Protein AF-A0A7S2A8E7-F1 (afdb_monomer)

Foldseek 3Di:
DDKAFEPDWDFPDDDDPPRDDGGQWTFGHYQQWTFIWGDDPDDDTDTQATFPFPDRFTMWDQDQFQKTFTAHPVRDTGDIQDPQLTGGPWDWDQDSFFIFTAYPVRQTQWTAGPNHDTDHGNDDPVRPDPPVPVPVWPPVDPPDQKTWDWDWDDDPNDTDTWIFIWGDDPPRDIDGPDTPPD

InterPro domains:
  IPR036426 Bulb-type lectin domain superfamily [G3DSA:2.90.10.10] (1-112)
  IPR036426 Bulb-type lectin domain superfamily [SSF51110] (48-110)

Secondary structure (DSSP, 8-state):
--EEEBT-EE---PPPTTS----S-EEEEETTEEEEEEEETTTEEEEEEE---SS---EEEEETTTEEEEE-TT--EEEE--GGG--TT-EEEEETTEEEEE-TT--EEEEEETT-PBPPSS--GGGS---GGGSS---S-TT-SEEEEEEEEEETTEEEEEEEEEEE-TTS-EEEEEE---

Mean predicted aligned error: 12.91 Å

pLDDT: mean 75.25, std 18.49, range [35.72, 96.12]

Radius of gyration: 19.9 Å; Cα contacts (8 Å, |Δi|>4): 370; chains: 1; bounding box: 42×42×54 Å

Organism: Trieres chinensis (NCBI:txid1514140)

Sequence (182 aa):
TQELRENQYICPAEYDYDGRYPSIFRFGLHEGRMKLFEPWGDREWDEVWSSDNEDMGTIITMQRGGKIVLRDKKGKSLWSVKEKCREDDSKLEFRENGVFMVDPDDKVKWFIDLDGNESDCDPKEKDFPDSLCETVMRSPYEDAEECQILALQHENLNYNEVNFRVKKKNNGKFLVTDTDKY

Structure (mmCIF, N/CA/C/O backbone):
data_AF-A0A7S2A8E7-F1
#
_entry.id   AF-A0A7S2A8E7-F1
#
loop_
_atom_site.group_PDB
_atom_site.id
_atom_site.type_symbol
_atom_site.label_atom_id
_atom_site.label_alt_id
_atom_site.label_comp_id
_atom_site.label_asym_id
_atom_site.label_entity_id
_atom_site.label_seq_id
_atom_site.pdbx_PDB_ins_code
_atom_site.Cartn_x
_atom_site.Cartn_y
_atom_site.Cartn_z
_atom_site.occupancy
_atom_site.B_iso_or_equiv
_atom_site.auth_seq_id
_atom_site.auth_comp_id
_atom_site.auth_asym_id
_atom_site.auth_atom_id
_atom_site.pdbx_PDB_model_num
ATOM 1 N N . THR A 1 1 ? -9.395 -12.753 8.366 1.00 56.31 1 THR A N 1
ATOM 2 C CA . THR A 1 1 ? -8.910 -11.365 8.472 1.00 56.31 1 THR A CA 1
ATOM 3 C C . THR A 1 1 ? -7.469 -11.424 8.903 1.00 56.31 1 THR A C 1
ATOM 5 O O . THR A 1 1 ? -7.205 -12.042 9.926 1.00 56.31 1 THR A O 1
ATOM 8 N N . GLN A 1 2 ? -6.550 -10.886 8.109 1.00 63.25 2 GLN A N 1
ATOM 9 C CA . GLN A 1 2 ? -5.153 -10.742 8.517 1.00 63.25 2 GLN A CA 1
ATOM 10 C C . GLN A 1 2 ? -5.016 -9.417 9.283 1.00 63.25 2 GLN A C 1
ATOM 12 O O . GLN A 1 2 ? -5.619 -8.417 8.885 1.00 63.25 2 GLN A O 1
ATOM 17 N N . GLU A 1 3 ? -4.305 -9.430 10.410 1.00 73.38 3 GLU A N 1
ATOM 18 C CA . GLU A 1 3 ? -4.113 -8.269 11.289 1.00 73.38 3 GLU A CA 1
ATOM 19 C C . GLU A 1 3 ? -2.617 -7.971 11.425 1.00 73.38 3 GLU A C 1
ATOM 21 O O . GLU A 1 3 ? -1.832 -8.900 11.617 1.00 73.38 3 GLU A O 1
ATOM 26 N N . LEU A 1 4 ? -2.239 -6.691 11.381 1.00 67.75 4 LEU A N 1
ATOM 27 C CA . LEU A 1 4 ? -0.909 -6.218 11.777 1.00 67.75 4 LEU A CA 1
ATOM 28 C C . LEU A 1 4 ? -1.035 -5.358 13.035 1.00 67.75 4 LEU A C 1
ATOM 30 O O . LEU A 1 4 ? -1.938 -4.528 13.140 1.00 67.75 4 LEU A O 1
ATOM 34 N N . ARG A 1 5 ? -0.134 -5.563 13.990 1.00 69.44 5 ARG A N 1
ATOM 35 C CA . ARG A 1 5 ? -0.035 -4.845 15.270 1.00 69.44 5 ARG A CA 1
ATOM 36 C C . ARG A 1 5 ? 1.201 -3.948 15.276 1.00 69.44 5 ARG A C 1
ATOM 38 O O . ARG A 1 5 ? 2.013 -4.001 14.363 1.00 69.44 5 ARG A O 1
ATOM 45 N N . GLU A 1 6 ? 1.333 -3.125 16.309 1.00 60.62 6 GLU A N 1
ATOM 46 C CA . GLU A 1 6 ? 2.468 -2.210 16.481 1.00 60.62 6 GLU A CA 1
ATOM 47 C C . GLU A 1 6 ? 3.820 -2.928 16.303 1.00 60.62 6 GLU A C 1
ATOM 49 O O . GLU A 1 6 ? 4.042 -3.995 16.884 1.00 60.62 6 GLU A O 1
ATOM 54 N N . ASN A 1 7 ? 4.711 -2.337 15.501 1.00 59.78 7 ASN A N 1
ATOM 55 C CA . ASN A 1 7 ? 6.004 -2.885 15.073 1.00 59.78 7 ASN A CA 1
ATOM 56 C C . ASN A 1 7 ? 5.931 -4.200 14.275 1.00 59.78 7 ASN A C 1
ATOM 58 O O . ASN A 1 7 ? 6.929 -4.917 14.169 1.00 59.78 7 ASN A O 1
ATOM 62 N N . GLN A 1 8 ? 4.770 -4.529 13.706 1.00 62.41 8 GLN A N 1
ATOM 63 C CA . GLN A 1 8 ? 4.643 -5.586 12.709 1.00 62.41 8 GLN A CA 1
ATOM 64 C C . GLN A 1 8 ? 4.613 -4.981 11.313 1.00 62.41 8 GLN A C 1
ATOM 66 O O . GLN A 1 8 ? 3.867 -4.041 11.031 1.00 62.41 8 GLN A O 1
ATOM 71 N N . TYR A 1 9 ? 5.409 -5.584 10.441 1.00 67.50 9 TYR A N 1
ATOM 72 C CA . TYR A 1 9 ? 5.582 -5.170 9.062 1.00 67.50 9 TYR A CA 1
ATOM 73 C C . TYR A 1 9 ? 5.317 -6.359 8.149 1.00 67.50 9 TYR A C 1
ATOM 75 O O . TYR A 1 9 ? 5.665 -7.497 8.478 1.00 67.50 9 TYR A O 1
ATOM 83 N N . ILE A 1 10 ? 4.715 -6.082 7.000 1.00 75.25 10 ILE A N 1
ATOM 84 C CA . ILE A 1 10 ? 4.785 -6.952 5.839 1.00 75.25 10 ILE A CA 1
ATOM 85 C C . ILE A 1 10 ? 5.992 -6.497 5.030 1.00 75.25 10 ILE A C 1
ATOM 87 O O . ILE A 1 10 ? 6.131 -5.323 4.681 1.00 75.25 10 ILE A O 1
ATOM 91 N N . CYS A 1 11 ? 6.864 -7.458 4.770 1.00 69.06 11 CYS A N 1
ATOM 92 C CA . CYS A 1 11 ? 8.067 -7.299 3.985 1.00 69.06 11 CYS A CA 1
ATOM 93 C C . CYS A 1 11 ? 7.932 -8.245 2.789 1.00 69.06 11 CYS A C 1
ATOM 95 O O . CYS A 1 11 ? 7.961 -9.461 3.015 1.00 69.06 11 CYS A O 1
ATOM 97 N N . PRO A 1 12 ? 7.745 -7.758 1.551 1.00 60.78 12 PRO A N 1
ATOM 98 C CA 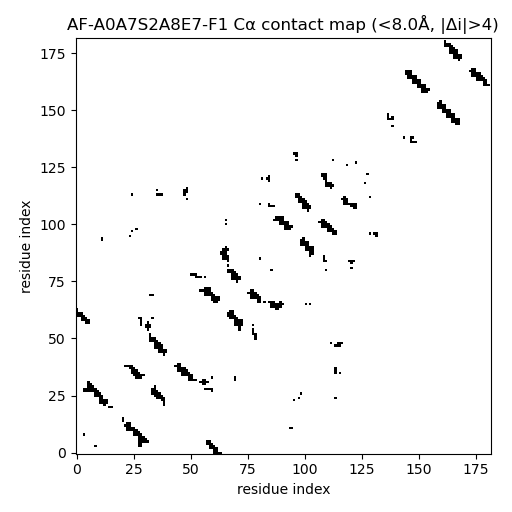. PRO A 1 12 ? 7.932 -8.613 0.389 1.00 60.78 12 PRO A CA 1
ATOM 99 C C . PRO A 1 12 ? 9.378 -9.111 0.408 1.00 60.78 12 PRO A C 1
ATOM 101 O O . PRO A 1 12 ? 10.327 -8.330 0.350 1.00 60.78 12 PRO A O 1
ATOM 104 N N . ALA A 1 13 ? 9.542 -10.416 0.604 1.00 51.72 13 ALA A N 1
ATOM 105 C CA . ALA A 1 13 ? 10.840 -11.054 0.529 1.00 51.72 13 ALA A CA 1
ATOM 106 C C . ALA A 1 13 ? 11.124 -11.351 -0.942 1.00 51.72 13 ALA A C 1
ATOM 108 O O . ALA A 1 13 ? 10.505 -12.248 -1.511 1.00 51.72 13 ALA A O 1
ATOM 109 N N . GLU A 1 14 ? 12.060 -10.622 -1.536 1.00 51.78 14 GLU A N 1
ATOM 110 C CA . GLU A 1 14 ? 12.768 -11.099 -2.717 1.00 51.78 14 GLU A CA 1
ATOM 111 C C . GLU A 1 14 ? 14.088 -11.713 -2.265 1.00 51.78 14 GLU A C 1
ATOM 113 O O . GLU A 1 14 ? 14.867 -11.107 -1.527 1.00 51.78 14 GLU A O 1
ATOM 118 N N . TYR A 1 15 ? 14.293 -12.969 -2.651 1.00 47.53 15 TYR A N 1
ATOM 119 C CA . TYR A 1 15 ? 15.564 -13.646 -2.468 1.00 47.53 15 TYR A CA 1
ATOM 120 C C . TYR A 1 15 ? 16.410 -13.374 -3.702 1.00 47.53 15 TYR A C 1
ATOM 122 O O . TYR A 1 15 ? 16.067 -13.844 -4.783 1.00 47.53 15 TYR A O 1
ATOM 130 N N . ASP A 1 16 ? 17.527 -12.681 -3.520 1.00 47.91 16 ASP A N 1
ATOM 131 C CA . ASP A 1 16 ? 18.625 -12.761 -4.477 1.00 47.91 16 ASP A CA 1
ATOM 132 C C . ASP A 1 16 ? 19.544 -13.952 -4.129 1.00 47.91 16 ASP A C 1
ATOM 134 O O . ASP A 1 16 ? 19.607 -14.395 -2.971 1.00 47.91 16 ASP A O 1
ATOM 138 N N . TYR A 1 17 ? 20.248 -14.466 -5.139 1.00 44.84 17 TYR A N 1
ATOM 139 C CA . TYR A 1 17 ? 21.002 -15.728 -5.180 1.00 44.84 17 TYR A CA 1
ATOM 140 C C . TYR A 1 17 ? 22.039 -15.895 -4.045 1.00 44.84 17 TYR A C 1
ATOM 142 O O . TYR A 1 17 ? 22.372 -17.019 -3.667 1.00 44.84 17 TYR A O 1
ATOM 150 N N . ASP A 1 18 ? 22.488 -14.788 -3.439 1.00 54.47 18 ASP A N 1
ATOM 151 C CA . ASP A 1 18 ? 23.543 -14.745 -2.414 1.00 54.47 18 ASP A CA 1
ATOM 152 C C . ASP A 1 18 ? 23.050 -14.494 -0.971 1.00 54.47 18 ASP A C 1
ATOM 154 O O . ASP A 1 18 ? 23.859 -14.388 -0.038 1.00 54.47 18 ASP A O 1
ATOM 158 N N . GLY A 1 19 ? 21.732 -14.398 -0.745 1.00 51.69 19 GLY A N 1
ATOM 159 C CA . GLY A 1 19 ? 21.143 -14.313 0.602 1.00 51.69 19 GLY A CA 1
ATOM 160 C C . GLY A 1 19 ? 21.461 -13.027 1.380 1.00 51.69 19 GLY A C 1
ATOM 161 O O . GLY A 1 19 ? 21.397 -13.020 2.613 1.00 51.69 19 GLY A O 1
ATOM 162 N N . ARG A 1 20 ? 21.832 -11.943 0.685 1.00 51.72 20 ARG A N 1
ATOM 163 C CA . ARG A 1 20 ? 22.242 -10.667 1.295 1.00 51.72 20 ARG A CA 1
ATOM 164 C C . ARG A 1 20 ? 21.579 -9.434 0.676 1.00 51.72 20 ARG A C 1
ATOM 166 O O . ARG A 1 20 ? 22.303 -8.514 0.345 1.00 51.72 20 ARG A O 1
ATOM 173 N N . TYR A 1 21 ? 20.253 -9.338 0.600 1.00 56.50 21 TYR A N 1
ATOM 174 C CA . TYR A 1 21 ? 19.620 -8.011 0.529 1.00 56.50 21 TYR A CA 1
ATOM 175 C C . TYR A 1 21 ? 18.318 -7.943 1.346 1.00 56.50 21 TYR A C 1
ATOM 177 O O . TYR A 1 21 ? 17.653 -8.962 1.548 1.00 56.50 21 TYR A O 1
ATOM 185 N N . PRO A 1 22 ? 18.015 -6.765 1.922 1.00 55.56 22 PRO A N 1
ATOM 186 C CA . PRO A 1 22 ? 16.814 -6.511 2.695 1.00 55.56 22 PRO A CA 1
ATOM 187 C C . PRO A 1 22 ? 15.616 -6.390 1.748 1.00 55.56 22 PRO A C 1
ATOM 189 O O . PRO A 1 22 ? 15.765 -5.979 0.607 1.00 55.56 22 PRO A O 1
ATOM 192 N N . SER A 1 23 ? 14.426 -6.733 2.237 1.00 58.81 23 SER A N 1
ATOM 193 C CA . SER A 1 23 ? 13.136 -6.431 1.594 1.00 58.81 23 SER A CA 1
ATOM 194 C C . SER A 1 23 ? 13.156 -5.078 0.865 1.00 58.81 23 SER A C 1
ATOM 196 O O . SER A 1 23 ? 13.624 -4.099 1.442 1.00 58.81 23 SER A O 1
ATOM 198 N N . ILE A 1 24 ? 12.603 -5.011 -0.347 1.00 76.81 24 ILE A N 1
ATOM 199 C CA . ILE A 1 24 ? 12.559 -3.784 -1.169 1.00 76.81 24 ILE A CA 1
ATOM 200 C C . ILE A 1 24 ? 11.848 -2.610 -0.480 1.00 76.81 24 ILE A C 1
ATOM 202 O O . ILE A 1 24 ? 12.144 -1.460 -0.761 1.00 76.81 24 ILE A O 1
ATOM 206 N N . PHE A 1 25 ? 10.944 -2.888 0.458 1.00 83.56 25 PHE A N 1
ATOM 207 C CA . PHE A 1 25 ? 10.342 -1.908 1.358 1.00 83.56 25 PHE A CA 1
ATOM 208 C C . PHE A 1 25 ? 9.697 -2.621 2.558 1.00 83.56 25 PHE A C 1
ATOM 210 O O . PHE A 1 25 ? 9.590 -3.854 2.598 1.00 83.56 25 PHE A O 1
ATOM 217 N N . ARG A 1 26 ? 9.245 -1.854 3.554 1.00 86.94 26 ARG A N 1
ATOM 218 C CA . ARG A 1 26 ? 8.430 -2.340 4.681 1.00 86.94 26 ARG A CA 1
ATOM 219 C C . ARG A 1 26 ? 7.125 -1.579 4.742 1.00 86.94 26 ARG A C 1
ATOM 221 O O . ARG A 1 26 ? 7.136 -0.357 4.766 1.00 86.94 26 ARG A O 1
ATOM 228 N N . PHE A 1 27 ? 6.018 -2.291 4.886 1.00 86.31 27 PHE A N 1
ATOM 229 C CA . PHE A 1 27 ? 4.718 -1.680 5.138 1.00 86.31 27 PHE A CA 1
ATOM 230 C C . PHE A 1 27 ? 4.138 -2.212 6.438 1.00 86.31 27 PHE A C 1
ATOM 232 O O . PHE A 1 27 ? 4.045 -3.424 6.628 1.00 86.31 27 PHE A O 1
ATOM 239 N N . GLY A 1 28 ? 3.735 -1.342 7.352 1.00 87.44 28 GLY A N 1
ATOM 240 C CA . GLY A 1 28 ? 3.260 -1.812 8.647 1.00 87.44 28 GLY A CA 1
ATOM 241 C C . GLY A 1 28 ? 2.781 -0.712 9.565 1.00 87.44 28 GLY A C 1
ATOM 242 O O . GLY A 1 28 ? 2.520 0.405 9.132 1.00 87.44 28 GLY A O 1
ATOM 243 N N . LEU A 1 29 ? 2.642 -1.058 10.842 1.00 83.81 29 LEU A N 1
ATOM 244 C CA . LEU A 1 29 ? 2.249 -0.128 11.894 1.00 83.81 29 LEU A CA 1
ATOM 245 C C . LEU A 1 29 ? 3.476 0.253 12.724 1.00 83.81 29 LEU A C 1
ATOM 247 O O . LEU A 1 29 ? 4.089 -0.619 13.344 1.00 83.81 29 LEU A O 1
ATOM 251 N N . HIS A 1 30 ? 3.805 1.540 12.760 1.00 87.94 30 HIS A N 1
ATOM 252 C CA . HIS A 1 30 ? 4.903 2.075 13.556 1.00 87.94 30 HIS A CA 1
ATOM 253 C C . HIS A 1 30 ? 4.522 3.432 14.143 1.00 87.94 30 HIS A C 1
ATOM 255 O O . HIS A 1 30 ? 4.013 4.304 13.438 1.00 87.94 30 HIS A O 1
ATOM 261 N N . GLU A 1 31 ? 4.745 3.592 15.445 1.00 90.44 31 GLU A N 1
ATOM 262 C CA . GLU A 1 31 ? 4.391 4.784 16.219 1.00 90.44 31 GLU A CA 1
ATOM 263 C C . GLU A 1 31 ? 2.909 5.156 16.063 1.00 90.44 31 GLU A C 1
ATOM 265 O O . GLU A 1 31 ? 2.544 6.323 15.928 1.00 90.44 31 GLU A O 1
ATOM 270 N N . GLY A 1 32 ? 2.034 4.144 16.035 1.00 89.75 32 GLY A N 1
ATOM 271 C CA . GLY A 1 32 ? 0.593 4.340 15.893 1.00 89.75 32 GLY A CA 1
ATOM 272 C C . GLY A 1 32 ? 0.132 4.846 14.521 1.00 89.75 32 GLY A C 1
ATOM 273 O O . GLY A 1 32 ? -1.028 5.254 14.391 1.00 89.75 32 GLY A O 1
ATOM 274 N N . ARG A 1 33 ? 0.991 4.801 13.498 1.00 93.88 33 ARG A N 1
ATOM 275 C CA . ARG A 1 33 ? 0.659 5.142 12.107 1.00 93.88 33 ARG A CA 1
ATOM 276 C C . ARG A 1 33 ? 0.964 3.994 11.163 1.00 93.88 33 ARG A C 1
ATOM 278 O O . ARG A 1 33 ? 1.903 3.227 11.370 1.00 93.88 33 ARG A O 1
ATOM 285 N N . MET A 1 34 ? 0.163 3.876 10.112 1.00 92.06 34 MET A N 1
ATOM 286 C CA . MET A 1 34 ? 0.530 3.033 8.986 1.00 92.06 34 MET A CA 1
ATOM 287 C C . MET A 1 34 ? 1.670 3.710 8.246 1.00 92.06 34 MET A C 1
ATOM 289 O O . MET A 1 34 ? 1.546 4.885 7.928 1.00 92.06 34 MET A O 1
ATOM 293 N N . LYS A 1 35 ? 2.755 2.991 7.987 1.00 93.81 35 LYS A N 1
ATOM 294 C CA . LYS A 1 35 ? 3.931 3.549 7.329 1.00 93.81 35 LYS A CA 1
ATOM 295 C C . LYS A 1 35 ? 4.424 2.639 6.217 1.00 93.81 35 LYS A C 1
ATOM 297 O O . LYS A 1 35 ? 4.311 1.412 6.323 1.00 93.81 35 LYS A O 1
ATOM 302 N N . LEU A 1 36 ? 4.977 3.263 5.185 1.00 92.44 36 LEU A N 1
ATOM 303 C CA . LEU A 1 36 ? 5.786 2.632 4.152 1.00 92.44 36 LEU A CA 1
ATOM 304 C C . LEU A 1 36 ? 7.218 3.140 4.317 1.00 92.44 36 LEU A C 1
ATOM 306 O O . LEU A 1 36 ? 7.433 4.348 4.404 1.00 92.44 36 LEU A O 1
ATOM 310 N N . PHE A 1 37 ? 8.172 2.218 4.382 1.00 89.00 37 PHE A N 1
ATOM 311 C CA . PHE A 1 37 ? 9.589 2.531 4.468 1.00 89.00 37 PHE A CA 1
ATOM 312 C C . PHE A 1 37 ? 10.343 1.958 3.282 1.00 89.00 37 PHE A C 1
ATOM 314 O O . PHE A 1 37 ? 10.202 0.765 3.003 1.00 89.00 37 PHE A O 1
ATOM 321 N N . GLU A 1 38 ? 11.201 2.762 2.677 1.00 88.94 38 GLU A N 1
ATOM 322 C CA . GLU A 1 38 ? 12.154 2.337 1.656 1.00 88.94 38 GLU A CA 1
ATOM 323 C C . GLU A 1 38 ? 13.548 2.167 2.295 1.00 88.94 38 GLU A C 1
ATOM 325 O O . GLU A 1 38 ? 13.904 2.922 3.207 1.00 88.94 38 GLU A O 1
ATOM 330 N N . PRO A 1 39 ? 14.343 1.156 1.904 1.00 83.56 39 PRO A N 1
ATOM 331 C CA . PRO A 1 39 ? 15.729 1.071 2.337 1.00 83.56 39 PRO A CA 1
ATOM 332 C C . PRO A 1 39 ? 16.555 2.182 1.674 1.00 83.56 39 PRO A C 1
ATOM 334 O O . PRO A 1 39 ? 16.676 2.229 0.452 1.00 83.56 39 PRO A O 1
ATOM 337 N N . TRP A 1 40 ? 17.191 3.032 2.480 1.00 78.00 40 TRP A N 1
ATOM 338 C CA . TRP A 1 40 ? 18.138 4.033 1.996 1.00 78.00 40 TRP A CA 1
ATOM 339 C C . TRP A 1 40 ? 19.562 3.653 2.413 1.00 78.00 40 TRP A C 1
ATOM 341 O O . TRP A 1 40 ? 19.886 3.515 3.596 1.00 78.00 40 TRP A O 1
ATOM 351 N N . GLY A 1 41 ? 20.434 3.442 1.425 1.00 72.75 41 GLY A N 1
ATOM 352 C CA . GLY A 1 41 ? 21.814 3.027 1.671 1.00 72.75 41 GLY A CA 1
ATOM 353 C C . GLY A 1 41 ? 21.933 1.614 2.254 1.00 72.75 41 GLY A C 1
ATOM 354 O O . GLY A 1 41 ? 21.178 0.708 1.907 1.00 72.75 41 GLY A O 1
ATOM 355 N N . ASP A 1 42 ? 22.943 1.384 3.097 1.00 69.06 42 ASP A N 1
ATOM 356 C CA . ASP A 1 42 ? 23.326 0.035 3.512 1.00 69.06 42 ASP A CA 1
ATOM 357 C C . ASP A 1 42 ? 22.519 -0.523 4.692 1.00 69.06 42 ASP A C 1
ATOM 359 O O . ASP A 1 42 ? 22.485 -1.751 4.827 1.00 69.06 42 ASP A O 1
ATOM 363 N N . ARG A 1 43 ? 21.869 0.303 5.538 1.00 64.81 43 ARG A N 1
ATOM 364 C CA . ARG A 1 43 ? 21.100 -0.177 6.719 1.00 64.81 43 ARG A CA 1
ATOM 365 C C . ARG A 1 43 ? 19.965 0.718 7.235 1.00 64.81 43 ARG A C 1
ATOM 367 O O . ARG A 1 43 ? 19.323 0.317 8.213 1.00 64.81 43 ARG A O 1
ATOM 374 N N . GLU A 1 44 ? 19.713 1.887 6.655 1.00 80.69 44 GLU A N 1
ATOM 375 C CA . GLU A 1 44 ? 18.693 2.814 7.163 1.00 80.69 44 GLU A CA 1
ATOM 376 C C . GLU A 1 44 ? 17.370 2.661 6.397 1.00 80.69 44 GLU A C 1
ATOM 378 O O . GLU A 1 44 ? 17.337 2.185 5.264 1.00 80.69 44 GLU A O 1
ATOM 383 N N . TRP A 1 45 ? 16.261 2.953 7.077 1.00 85.62 45 TRP A N 1
ATOM 384 C CA . TRP A 1 45 ? 14.908 2.857 6.530 1.00 85.62 45 TRP A CA 1
ATOM 385 C C . TRP A 1 45 ? 14.295 4.243 6.572 1.00 85.62 45 TRP A C 1
ATOM 387 O O . TRP A 1 45 ? 14.053 4.758 7.666 1.00 85.62 45 TRP A O 1
ATOM 397 N N . ASP A 1 46 ? 14.023 4.800 5.401 1.00 91.06 46 ASP A N 1
ATOM 398 C CA . ASP A 1 46 ? 13.407 6.111 5.273 1.00 91.06 46 ASP A CA 1
ATOM 399 C C . ASP A 1 46 ? 11.895 5.959 5.157 1.00 91.06 46 ASP A C 1
ATOM 401 O O . ASP A 1 46 ? 11.382 5.137 4.398 1.00 91.06 46 ASP A O 1
ATOM 405 N N . GLU A 1 47 ? 11.165 6.729 5.963 1.00 94.00 47 GLU A N 1
ATOM 406 C CA . GLU A 1 47 ? 9.710 6.819 5.875 1.00 94.00 47 GLU A CA 1
ATOM 407 C C . GLU A 1 47 ? 9.340 7.594 4.609 1.00 94.00 47 GLU A C 1
ATOM 409 O O . GLU A 1 47 ? 9.593 8.795 4.526 1.00 94.00 47 GLU A O 1
ATOM 414 N N . VAL A 1 48 ? 8.714 6.912 3.648 1.00 94.56 48 VAL A N 1
ATOM 415 C CA . VAL A 1 48 ? 8.259 7.530 2.392 1.00 94.56 48 VAL A CA 1
ATOM 416 C C . VAL A 1 48 ? 6.774 7.880 2.443 1.00 94.56 48 VAL A C 1
ATOM 418 O O . VAL A 1 48 ? 6.344 8.861 1.849 1.00 94.56 48 VAL A O 1
ATOM 421 N N . TRP A 1 49 ? 5.978 7.140 3.222 1.00 96.12 49 TRP A N 1
ATOM 422 C CA . TRP A 1 49 ? 4.558 7.436 3.421 1.00 96.12 49 TRP A CA 1
ATOM 423 C C . TRP A 1 49 ? 4.089 7.115 4.840 1.00 96.12 49 TRP A C 1
ATOM 425 O O . TRP A 1 49 ? 4.582 6.184 5.482 1.00 96.12 49 TRP A O 1
ATOM 435 N N . SER A 1 50 ? 3.076 7.857 5.295 1.00 95.69 50 SER A N 1
ATOM 436 C CA . SER A 1 50 ? 2.466 7.759 6.621 1.00 95.69 50 SER A CA 1
ATOM 437 C C . SER A 1 50 ? 0.962 8.000 6.531 1.00 95.69 50 SER A C 1
ATOM 439 O O . SER A 1 50 ? 0.528 8.944 5.868 1.00 95.69 50 SER A O 1
ATOM 441 N N . SER A 1 51 ? 0.150 7.226 7.252 1.00 92.88 51 SER A N 1
ATOM 442 C CA . SER A 1 51 ? -1.262 7.566 7.417 1.00 92.88 51 SER A CA 1
ATOM 443 C C . SER A 1 51 ? -1.390 8.850 8.237 1.00 92.88 51 SER A C 1
ATOM 445 O O . SER A 1 51 ? -0.896 8.942 9.364 1.00 92.88 51 SER A O 1
ATOM 447 N N . ASP A 1 52 ? -2.073 9.848 7.681 1.00 90.31 52 ASP A N 1
ATOM 448 C CA . ASP A 1 52 ? -2.286 11.133 8.346 1.00 90.31 52 ASP A CA 1
ATOM 449 C C . ASP A 1 52 ? -3.411 11.029 9.391 1.00 90.31 52 ASP A C 1
ATOM 451 O O . ASP A 1 52 ? -4.567 11.383 9.154 1.00 90.31 52 ASP A O 1
ATOM 455 N N . ASN A 1 53 ? -3.089 10.441 10.545 1.00 90.94 53 ASN A N 1
ATOM 456 C CA . ASN A 1 53 ? -3.982 10.348 11.698 1.00 90.94 53 ASN A CA 1
ATOM 457 C C . ASN A 1 53 ? -3.408 11.063 12.931 1.00 90.94 53 ASN A C 1
ATOM 459 O O . ASN A 1 53 ? -2.217 10.967 13.244 1.00 90.94 53 ASN A O 1
ATOM 463 N N . GLU A 1 54 ? -4.291 11.754 13.658 1.00 88.44 54 GLU A N 1
ATOM 464 C CA . GLU A 1 54 ? -3.954 12.486 14.889 1.00 88.44 54 GLU A CA 1
ATOM 465 C C . GLU A 1 54 ? -3.802 11.557 16.106 1.00 88.44 54 GLU A C 1
ATOM 467 O O . GLU A 1 54 ? -2.922 11.746 16.942 1.00 88.44 54 GLU A O 1
ATOM 472 N N . ASP A 1 55 ? -4.665 10.543 16.204 1.00 92.75 55 ASP A N 1
ATOM 473 C CA . ASP A 1 55 ? -4.702 9.591 17.318 1.00 92.75 55 ASP A CA 1
ATOM 474 C C . ASP A 1 55 ? -3.728 8.417 17.096 1.00 92.75 55 ASP A C 1
ATOM 476 O O . ASP A 1 55 ? -3.453 8.035 15.964 1.00 92.75 55 ASP A O 1
ATOM 480 N N . MET A 1 56 ? -3.275 7.765 18.172 1.00 92.38 56 MET A N 1
ATOM 481 C CA . MET A 1 56 ? -2.406 6.579 18.093 1.00 92.38 56 MET A CA 1
ATOM 482 C C . MET A 1 56 ? -3.179 5.312 17.695 1.00 92.38 56 MET A C 1
ATOM 484 O O . MET A 1 56 ? -4.017 4.804 18.453 1.00 92.38 56 MET A O 1
ATOM 488 N N . GLY A 1 57 ? -2.859 4.776 16.517 1.00 92.06 57 GLY A N 1
ATOM 489 C CA . GLY A 1 57 ? -3.324 3.479 16.040 1.00 92.06 57 GLY A CA 1
ATOM 490 C C . GLY A 1 57 ? -2.676 2.307 16.770 1.00 92.06 57 GLY A C 1
ATOM 491 O O . GLY A 1 57 ? -1.661 2.442 17.440 1.00 92.06 57 GLY A O 1
ATOM 492 N N . THR A 1 58 ? -3.304 1.137 16.680 1.00 89.44 58 THR A N 1
ATOM 493 C CA . THR A 1 58 ? -2.820 -0.086 17.349 1.00 89.44 58 THR A CA 1
ATOM 494 C C . THR A 1 58 ? -2.941 -1.342 16.498 1.00 89.44 58 THR A C 1
ATOM 496 O O . THR A 1 58 ? -2.230 -2.316 16.749 1.00 89.44 58 THR A O 1
ATOM 499 N N . ILE A 1 59 ? -3.852 -1.343 15.518 1.00 85.38 59 ILE A N 1
ATOM 500 C CA . ILE A 1 59 ? -4.096 -2.490 14.644 1.00 85.38 59 ILE A CA 1
ATOM 501 C C . ILE A 1 59 ? -4.439 -1.997 13.237 1.00 85.38 59 ILE A C 1
ATOM 503 O O . ILE A 1 59 ? -5.326 -1.154 13.079 1.00 85.38 59 ILE A O 1
ATOM 507 N N . ILE A 1 60 ? -3.790 -2.578 12.228 1.00 86.62 60 ILE A N 1
ATOM 508 C CA . ILE A 1 60 ? -4.183 -2.500 10.819 1.00 86.62 60 ILE A CA 1
ATOM 509 C C . ILE A 1 60 ? -4.941 -3.778 10.473 1.00 86.62 60 ILE A C 1
ATOM 511 O O . ILE A 1 60 ? -4.487 -4.887 10.763 1.00 86.62 60 ILE A O 1
ATOM 515 N N . THR A 1 61 ? -6.100 -3.631 9.840 1.00 85.25 61 THR A N 1
ATOM 516 C CA . THR A 1 61 ? -6.918 -4.762 9.389 1.00 85.25 61 THR A CA 1
ATOM 517 C C . THR A 1 61 ? -7.330 -4.585 7.938 1.00 85.25 61 THR A C 1
ATOM 519 O O . THR A 1 61 ? -7.755 -3.495 7.556 1.00 85.25 61 THR A O 1
ATOM 522 N N . MET A 1 62 ? -7.268 -5.665 7.157 1.00 82.69 62 MET A N 1
ATOM 523 C CA . MET A 1 62 ? -7.969 -5.759 5.874 1.00 82.69 62 MET A CA 1
ATOM 524 C C . MET A 1 62 ? -9.346 -6.379 6.125 1.00 82.69 62 MET A C 1
ATOM 526 O O . MET A 1 62 ? -9.458 -7.564 6.451 1.00 82.69 62 MET A O 1
ATOM 530 N N . GLN A 1 63 ? -10.393 -5.560 6.078 1.00 83.88 63 GLN A N 1
ATOM 531 C CA . GLN A 1 63 ? -11.760 -5.980 6.381 1.00 83.88 63 GLN A CA 1
ATOM 532 C C . GLN A 1 63 ? -12.384 -6.763 5.226 1.00 83.88 63 GLN A C 1
ATOM 534 O O . GLN A 1 63 ? -12.009 -6.603 4.066 1.00 83.88 63 GLN A O 1
ATOM 539 N N . ARG A 1 64 ? -13.397 -7.574 5.556 1.00 72.81 64 ARG A N 1
ATOM 540 C CA . ARG A 1 64 ? -14.269 -8.204 4.561 1.00 72.81 64 ARG A CA 1
ATOM 541 C C . ARG A 1 64 ? -14.950 -7.091 3.763 1.00 72.81 64 ARG A C 1
ATOM 543 O O . ARG A 1 64 ? -15.686 -6.291 4.339 1.00 72.81 64 ARG A O 1
ATOM 550 N N . GLY A 1 65 ? -14.639 -7.033 2.478 1.00 77.00 65 GLY A N 1
ATOM 551 C CA . GLY A 1 65 ? -15.024 -5.945 1.594 1.00 77.00 65 GLY A CA 1
ATOM 552 C C . GLY A 1 65 ? -13.875 -5.079 1.104 1.00 77.00 65 GLY A C 1
ATOM 553 O O . GLY A 1 65 ? -14.137 -3.965 0.693 1.00 77.00 65 GLY A O 1
ATOM 554 N N . GLY A 1 66 ? -12.621 -5.522 1.219 1.00 80.81 66 GLY A N 1
ATOM 555 C CA . GLY A 1 66 ? -11.500 -4.845 0.569 1.00 80.81 66 GLY A CA 1
ATOM 556 C C . GLY A 1 66 ? -11.188 -3.464 1.128 1.00 80.81 66 GLY A C 1
ATOM 557 O O . GLY A 1 66 ? -10.886 -2.540 0.382 1.00 80.81 66 GLY A O 1
ATOM 558 N N . LYS A 1 67 ? -11.313 -3.294 2.448 1.00 86.75 67 LYS A N 1
ATOM 559 C CA . LYS A 1 67 ? -11.024 -2.021 3.114 1.00 86.75 67 LYS A CA 1
ATOM 560 C C . LYS A 1 67 ? -9.903 -2.179 4.125 1.00 86.75 67 LYS A C 1
ATOM 562 O O . LYS A 1 67 ? -10.044 -2.913 5.105 1.00 86.75 67 LYS A O 1
ATOM 567 N N . ILE A 1 68 ? -8.834 -1.420 3.925 1.00 88.62 68 ILE A N 1
ATOM 568 C CA . ILE A 1 68 ? -7.739 -1.304 4.884 1.00 88.62 68 ILE A CA 1
ATOM 569 C C . ILE A 1 68 ? -8.126 -0.265 5.929 1.00 88.62 68 ILE A C 1
ATOM 571 O O . ILE A 1 68 ? -8.527 0.851 5.587 1.00 88.62 68 ILE A O 1
ATOM 575 N N . VAL A 1 69 ? -8.046 -0.641 7.203 1.00 91.44 69 VAL A N 1
ATOM 576 C CA . VAL A 1 69 ? -8.445 0.219 8.319 1.00 91.44 69 VAL A CA 1
ATOM 577 C C . VAL A 1 69 ? -7.422 0.151 9.442 1.00 91.44 69 VAL A C 1
ATOM 579 O O . VAL A 1 69 ? -7.141 -0.935 9.956 1.00 91.44 69 VAL A O 1
ATOM 582 N N . LEU A 1 70 ? -6.953 1.326 9.864 1.00 92.25 70 LEU A N 1
ATOM 583 C CA . LEU A 1 70 ? -6.212 1.543 11.099 1.00 92.25 70 LEU A CA 1
ATOM 584 C C . LEU A 1 70 ? -7.195 1.837 12.234 1.00 92.25 70 LEU A C 1
ATOM 586 O O . LEU A 1 70 ? -8.042 2.729 12.121 1.00 92.25 70 LEU A O 1
ATOM 590 N N . ARG A 1 71 ? -7.075 1.111 13.345 1.00 93.12 71 ARG A N 1
ATOM 591 C CA . ARG A 1 71 ? -7.921 1.297 14.528 1.00 93.12 71 ARG A CA 1
ATOM 592 C C . ARG A 1 71 ? -7.113 1.550 15.792 1.00 93.12 71 ARG A C 1
ATOM 594 O O . ARG A 1 71 ? -6.021 1.003 15.972 1.00 93.12 71 ARG A O 1
ATOM 601 N N . ASP A 1 72 ? -7.694 2.333 16.694 1.00 93.94 72 ASP A N 1
ATOM 602 C CA . ASP A 1 72 ? -7.197 2.488 18.060 1.00 93.94 72 ASP A CA 1
ATOM 603 C C . ASP A 1 72 ? -7.503 1.247 18.922 1.00 93.94 72 ASP A C 1
ATOM 605 O O . ASP A 1 72 ? -8.210 0.318 18.517 1.00 93.94 72 ASP A O 1
ATOM 609 N N . LYS A 1 73 ? -7.014 1.260 20.167 1.00 92.38 73 LYS A N 1
ATOM 610 C CA . LYS A 1 73 ? -7.234 0.177 21.142 1.00 92.38 73 LYS A CA 1
ATOM 611 C C . LYS A 1 73 ? -8.705 -0.078 21.501 1.00 92.38 73 LYS A C 1
ATOM 613 O O . LYS A 1 73 ? -9.017 -1.117 22.076 1.00 92.38 73 LYS A O 1
ATOM 618 N N . LYS A 1 74 ? -9.596 0.886 21.246 1.00 94.56 74 LYS A N 1
ATOM 619 C CA . LYS A 1 74 ? -11.043 0.795 21.496 1.00 94.56 74 LYS A CA 1
ATOM 620 C C . LYS A 1 74 ? -11.805 0.333 20.248 1.00 94.56 74 LYS A C 1
ATOM 622 O O . LYS A 1 74 ? -13.022 0.178 20.313 1.00 94.56 74 LYS A O 1
ATOM 627 N N . GLY A 1 75 ? -11.114 0.122 19.126 1.00 92.25 75 GLY A N 1
ATOM 628 C CA . GLY A 1 75 ? -11.705 -0.238 17.843 1.00 92.25 75 GLY A CA 1
ATOM 629 C C . GLY A 1 75 ? -12.226 0.950 17.028 1.00 92.25 75 GLY A C 1
ATOM 630 O O . GLY A 1 75 ? -12.837 0.723 15.981 1.00 92.25 75 GLY A O 1
ATOM 631 N N . LYS A 1 76 ? -11.991 2.200 17.458 1.00 94.25 76 LYS A N 1
ATOM 632 C CA . LYS A 1 76 ? -12.319 3.402 16.676 1.00 94.25 76 LYS A CA 1
ATOM 633 C C . LYS A 1 76 ? -11.439 3.424 15.428 1.00 94.25 76 LYS A C 1
ATOM 635 O O . LYS A 1 76 ? -10.222 3.298 15.528 1.00 94.25 76 LYS A O 1
ATOM 640 N N . SER A 1 77 ? -12.054 3.599 14.260 1.00 94.44 77 SER A N 1
ATOM 641 C CA . SER A 1 77 ? -11.333 3.826 13.003 1.00 94.44 77 SER A CA 1
ATOM 642 C C . SER A 1 77 ? -10.614 5.172 13.063 1.00 94.44 77 SER A C 1
ATOM 644 O O . SER A 1 77 ? -11.265 6.190 13.292 1.00 94.44 77 SER A O 1
ATOM 646 N N . LEU A 1 78 ? -9.298 5.167 12.866 1.00 94.81 78 LEU A N 1
ATOM 647 C CA . LEU A 1 78 ? -8.465 6.373 12.845 1.00 94.81 78 LEU A CA 1
ATOM 648 C C . LEU A 1 78 ? -8.113 6.789 11.423 1.00 94.81 78 LEU A C 1
ATOM 650 O O . LEU A 1 78 ? -8.137 7.968 11.099 1.00 94.81 78 LEU A O 1
ATOM 654 N N . TRP A 1 79 ? -7.840 5.800 10.577 1.00 95.38 79 TRP A N 1
ATOM 655 C CA . TRP A 1 79 ? -7.588 5.982 9.159 1.00 95.38 79 TRP A CA 1
ATOM 656 C C . TRP A 1 79 ? -8.178 4.801 8.394 1.00 95.38 79 TRP A C 1
ATOM 658 O O . TRP A 1 79 ? -8.263 3.680 8.908 1.00 95.38 79 TRP A O 1
ATOM 668 N N . SER A 1 80 ? -8.609 5.048 7.166 1.00 93.19 80 SER A N 1
ATOM 669 C CA . SER A 1 80 ? -8.961 3.987 6.236 1.00 93.19 80 SER A CA 1
ATOM 670 C C . SER A 1 80 ? -8.837 4.471 4.810 1.00 93.19 80 SER A C 1
ATOM 672 O O . SER A 1 80 ? -9.135 5.639 4.547 1.00 93.19 80 SER A O 1
ATOM 674 N N . VAL A 1 81 ? -8.576 3.544 3.891 1.00 91.56 81 VAL A N 1
ATOM 675 C CA . VAL A 1 81 ? -8.754 3.817 2.465 1.00 91.56 81 VAL A CA 1
ATOM 676 C C . VAL A 1 81 ? -10.167 4.371 2.206 1.00 91.56 81 VAL A C 1
ATOM 678 O O . VAL A 1 81 ? -11.138 3.999 2.886 1.00 91.56 81 VAL A O 1
ATOM 681 N N . LYS A 1 82 ? -10.279 5.313 1.261 1.00 91.81 82 LYS A N 1
ATOM 682 C CA . LYS A 1 82 ? -11.538 6.008 0.943 1.00 91.81 82 LYS A CA 1
ATOM 683 C C . LYS A 1 82 ? -12.632 4.985 0.611 1.00 91.81 82 LYS A C 1
ATOM 685 O O . LYS A 1 82 ? -12.379 4.022 -0.103 1.00 91.81 82 LYS A O 1
ATOM 690 N N . GLU A 1 83 ? -13.872 5.221 1.051 1.00 88.88 83 GLU A N 1
ATOM 691 C CA . GLU A 1 83 ? -14.976 4.255 0.857 1.00 88.88 83 GLU A CA 1
ATOM 692 C C . GLU A 1 83 ? -15.222 3.920 -0.623 1.00 88.88 83 GLU A C 1
ATOM 694 O O . GLU A 1 83 ? -15.576 2.796 -0.947 1.00 88.88 83 GLU A O 1
ATOM 699 N N . LYS A 1 84 ? -14.966 4.865 -1.538 1.00 92.12 84 LYS A N 1
ATOM 700 C CA . LYS A 1 84 ? -15.096 4.650 -2.989 1.00 92.12 84 LYS A CA 1
ATOM 701 C C . LYS A 1 84 ? -14.054 3.666 -3.569 1.00 92.12 84 LYS A C 1
ATOM 703 O O . LYS A 1 84 ? -14.238 3.209 -4.686 1.00 92.12 84 LYS A O 1
ATOM 708 N N . CYS A 1 85 ? -12.970 3.363 -2.846 1.00 90.56 85 CYS A N 1
ATOM 709 C CA . CYS A 1 85 ? -11.951 2.381 -3.249 1.00 90.56 85 CYS A CA 1
ATOM 710 C C . CYS A 1 85 ? -12.357 0.945 -2.897 1.00 90.56 85 CYS A C 1
ATOM 712 O O . CYS A 1 85 ? -11.683 0.003 -3.301 1.00 90.56 85 CYS A O 1
ATOM 714 N N . ARG A 1 86 ? -13.402 0.788 -2.085 1.00 90.38 86 ARG A N 1
ATOM 715 C CA . ARG A 1 86 ? -13.824 -0.486 -1.528 1.00 90.38 86 ARG A CA 1
ATOM 716 C C . ARG A 1 86 ? -14.313 -1.424 -2.631 1.00 90.38 86 ARG A C 1
ATOM 718 O O . ARG A 1 86 ? -15.141 -1.019 -3.441 1.00 90.38 86 ARG A O 1
ATOM 725 N N . GLU A 1 87 ? -13.852 -2.666 -2.608 1.00 90.56 87 GLU A N 1
ATOM 726 C CA . GLU A 1 87 ? -14.344 -3.729 -3.482 1.00 90.56 87 GLU A CA 1
ATOM 727 C C . GLU A 1 87 ? -14.323 -5.064 -2.732 1.00 90.56 87 GLU A C 1
ATOM 729 O O . GLU A 1 87 ? -13.419 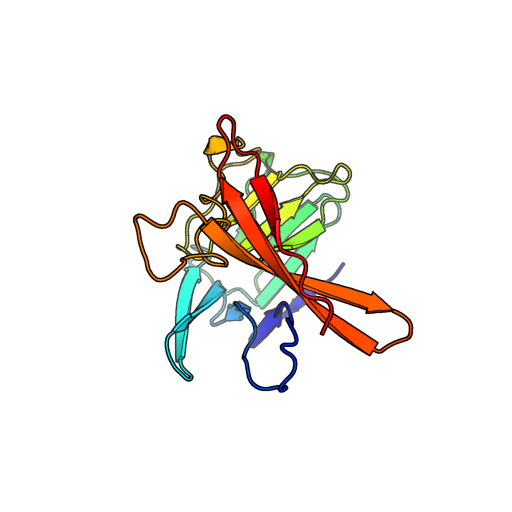-5.336 -1.936 1.00 90.56 87 GLU A O 1
ATOM 734 N N . ASP A 1 88 ? -15.356 -5.882 -2.918 1.00 91.00 88 ASP A N 1
ATOM 735 C CA . ASP A 1 88 ? -15.425 -7.149 -2.198 1.00 91.00 88 ASP A CA 1
ATOM 736 C C . ASP A 1 88 ? -14.288 -8.083 -2.645 1.00 91.00 88 ASP A C 1
ATOM 738 O O . ASP A 1 88 ? -13.845 -8.074 -3.789 1.00 91.00 88 ASP A O 1
ATOM 742 N N . ASP A 1 89 ? -13.757 -8.845 -1.687 1.00 86.00 89 ASP A N 1
ATOM 743 C CA . ASP A 1 89 ? -12.644 -9.778 -1.892 1.00 86.00 89 ASP A CA 1
ATOM 744 C C . ASP A 1 89 ? -11.339 -9.164 -2.444 1.00 86.00 89 ASP A C 1
ATOM 746 O O . ASP A 1 89 ? -10.445 -9.903 -2.861 1.00 86.00 89 ASP A O 1
ATOM 750 N N . SER A 1 90 ? -11.159 -7.836 -2.360 1.00 89.00 90 SER A N 1
ATOM 751 C CA . SER A 1 90 ? -9.849 -7.239 -2.645 1.00 89.00 90 SER A CA 1
ATOM 752 C C . SER A 1 90 ? -8.758 -7.782 -1.725 1.00 89.00 90 SER A C 1
ATOM 754 O O . SER A 1 90 ? -8.978 -8.073 -0.541 1.00 89.00 90 SER A O 1
ATOM 756 N N . LYS A 1 91 ? -7.542 -7.825 -2.261 1.00 87.38 91 LYS A N 1
ATOM 757 C CA . LYS A 1 91 ? -6.316 -8.221 -1.562 1.00 87.38 91 LYS A CA 1
ATOM 758 C C . LYS A 1 91 ? -5.289 -7.096 -1.614 1.00 87.38 91 LYS A C 1
ATOM 760 O O . LYS A 1 91 ? -5.361 -6.202 -2.455 1.00 87.38 91 LYS A O 1
ATOM 765 N N . LEU A 1 92 ? -4.339 -7.156 -0.686 1.00 89.56 92 LEU A N 1
ATOM 766 C CA . LEU A 1 92 ? -3.112 -6.378 -0.768 1.00 89.56 92 LEU A CA 1
ATOM 767 C C . LEU A 1 92 ? -2.066 -7.173 -1.544 1.00 89.56 92 LEU A C 1
ATOM 769 O O . LEU A 1 92 ? -1.801 -8.330 -1.221 1.00 89.56 92 LEU A O 1
ATOM 773 N N . GLU A 1 93 ? -1.463 -6.527 -2.528 1.00 87.31 93 GLU A N 1
ATOM 774 C CA . GLU A 1 93 ? -0.320 -7.003 -3.284 1.00 87.31 93 GLU A CA 1
ATOM 775 C C . GLU A 1 93 ? 0.874 -6.092 -3.041 1.00 87.31 93 GLU A C 1
ATOM 777 O O . GLU A 1 93 ? 0.768 -4.868 -3.030 1.00 87.31 93 GLU A O 1
ATOM 782 N N . PHE A 1 94 ? 2.025 -6.717 -2.858 1.00 84.69 94 PHE A N 1
ATOM 783 C CA . PHE A 1 94 ? 3.302 -6.047 -2.712 1.00 84.69 94 PHE A CA 1
ATOM 784 C C . PHE A 1 94 ? 4.022 -6.218 -4.041 1.00 84.69 94 PHE A C 1
ATOM 786 O O . PHE A 1 94 ? 4.313 -7.349 -4.428 1.00 84.69 94 PHE A O 1
ATOM 793 N N . ARG A 1 95 ? 4.224 -5.117 -4.760 1.00 87.44 95 ARG A N 1
ATOM 794 C CA . ARG A 1 95 ? 4.891 -5.095 -6.068 1.00 87.44 95 ARG A CA 1
ATOM 795 C C . ARG A 1 95 ? 6.191 -4.315 -5.940 1.00 87.44 95 ARG A C 1
ATOM 797 O O . ARG A 1 95 ? 6.345 -3.581 -4.975 1.00 87.44 95 ARG A O 1
ATOM 804 N N . GLU A 1 96 ? 7.090 -4.434 -6.913 1.00 82.38 96 GLU A N 1
ATOM 805 C CA . GLU A 1 96 ? 8.408 -3.771 -6.906 1.00 82.38 96 GLU A CA 1
ATOM 806 C C . 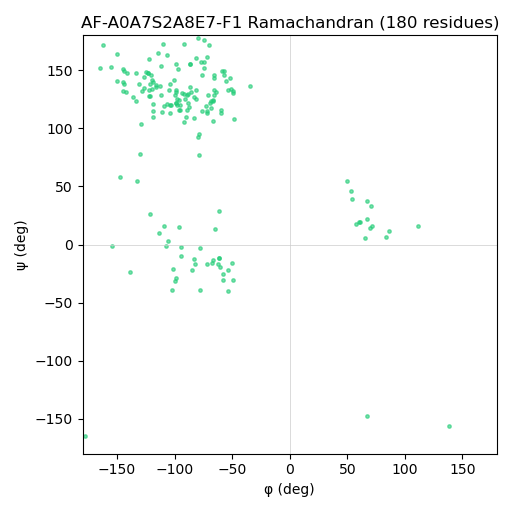GLU A 1 96 ? 8.351 -2.268 -6.588 1.00 82.38 96 GLU A C 1
ATOM 808 O O . GLU A 1 96 ? 9.267 -1.730 -5.982 1.00 82.38 96 GLU A O 1
ATOM 813 N N . ASN A 1 97 ? 7.256 -1.599 -6.955 1.00 85.12 97 ASN A N 1
ATOM 814 C CA . ASN A 1 97 ? 7.061 -0.160 -6.815 1.00 85.12 97 ASN A CA 1
ATOM 815 C C . ASN A 1 97 ? 6.045 0.245 -5.733 1.00 85.12 97 ASN A C 1
ATOM 817 O O . ASN A 1 97 ? 5.590 1.387 -5.749 1.00 85.12 97 ASN A O 1
ATOM 821 N N . GLY A 1 98 ? 5.672 -0.651 -4.812 1.00 91.25 98 GLY A N 1
ATOM 822 C CA . GLY A 1 98 ? 4.890 -0.282 -3.629 1.00 91.25 98 GLY A CA 1
ATOM 823 C C . GLY A 1 98 ? 3.775 -1.252 -3.240 1.00 91.25 98 GLY A C 1
ATOM 824 O O . GLY A 1 98 ? 3.799 -2.451 -3.537 1.00 91.25 98 GLY A O 1
ATOM 825 N N . VAL A 1 99 ? 2.783 -0.724 -2.521 1.00 92.12 99 VAL A N 1
ATOM 826 C CA . VAL A 1 99 ? 1.668 -1.487 -1.943 1.00 92.12 99 VAL A CA 1
ATOM 827 C C . VAL A 1 99 ? 0.397 -1.207 -2.725 1.00 92.12 99 VAL A C 1
ATOM 829 O O . VAL A 1 99 ? -0.082 -0.078 -2.768 1.00 92.12 99 VAL A O 1
ATOM 832 N N . PHE A 1 100 ? -0.192 -2.254 -3.289 1.00 92.50 100 PHE A N 1
ATOM 833 C CA . PHE A 1 100 ? -1.355 -2.176 -4.159 1.00 92.50 100 PHE A CA 1
ATOM 834 C C . PHE A 1 100 ? -2.533 -2.888 -3.519 1.00 92.50 100 PHE A C 1
ATOM 836 O O . PHE A 1 100 ? -2.418 -4.002 -3.021 1.00 92.50 100 PHE A O 1
ATOM 843 N N . MET A 1 101 ? -3.699 -2.267 -3.569 1.00 92.81 101 MET A N 1
ATOM 844 C CA . MET A 1 101 ? -4.964 -2.937 -3.335 1.00 92.81 101 MET A CA 1
ATOM 845 C C . MET A 1 101 ? -5.578 -3.273 -4.686 1.00 92.81 101 MET A C 1
ATOM 847 O O . MET A 1 101 ? -5.824 -2.375 -5.497 1.00 92.81 101 MET A O 1
ATOM 851 N N . VAL A 1 102 ? -5.831 -4.554 -4.919 1.00 91.44 102 VAL A N 1
ATOM 852 C CA . VAL A 1 102 ? -6.399 -5.049 -6.177 1.00 91.44 102 VAL A CA 1
ATOM 853 C C . VAL A 1 102 ? -7.680 -5.823 -5.915 1.00 91.44 102 VAL A C 1
ATOM 855 O O . VAL A 1 102 ? -7.823 -6.453 -4.863 1.00 91.44 102 VAL A O 1
ATOM 858 N N . ASP A 1 103 ? -8.613 -5.751 -6.855 1.00 92.69 103 ASP A N 1
ATOM 859 C CA . ASP A 1 103 ? -9.858 -6.516 -6.821 1.00 92.69 103 ASP A CA 1
ATOM 860 C C . ASP A 1 103 ? -9.661 -7.978 -7.293 1.00 92.69 103 ASP A C 1
ATOM 862 O O . ASP A 1 103 ? -8.539 -8.372 -7.631 1.00 92.69 103 ASP A O 1
ATOM 866 N N . PRO A 1 104 ? -10.711 -8.824 -7.269 1.00 91.31 104 PRO A N 1
ATOM 867 C CA . PRO A 1 104 ? -10.615 -10.218 -7.712 1.00 91.31 104 PRO A CA 1
ATOM 868 C C . PRO A 1 104 ? -10.250 -10.417 -9.190 1.00 91.31 104 PRO A C 1
ATOM 870 O O . PRO A 1 104 ? -9.835 -11.518 -9.548 1.00 91.31 104 PRO A O 1
ATOM 873 N N . ASP A 1 105 ? -10.388 -9.379 -10.021 1.00 93.94 105 ASP A N 1
ATOM 874 C CA . ASP A 1 105 ? -10.003 -9.373 -11.436 1.00 93.94 105 ASP A CA 1
ATOM 875 C C . ASP A 1 105 ? -8.597 -8.754 -11.642 1.00 93.94 105 ASP A C 1
ATOM 877 O O . ASP A 1 105 ? -8.223 -8.388 -12.758 1.00 93.94 105 ASP A O 1
ATOM 881 N N . ASP A 1 106 ? -7.817 -8.618 -10.558 1.00 90.50 106 ASP A N 1
ATOM 882 C CA . ASP A 1 106 ? -6.470 -8.032 -10.489 1.00 90.50 106 ASP A CA 1
ATOM 883 C C . ASP A 1 106 ? -6.387 -6.557 -10.939 1.00 90.50 106 ASP A C 1
ATOM 885 O O . ASP A 1 106 ? -5.302 -6.023 -11.217 1.00 90.50 106 ASP A O 1
ATOM 889 N N . LYS A 1 107 ? -7.517 -5.840 -10.962 1.00 93.44 107 LYS A N 1
ATOM 890 C CA . LYS A 1 107 ? -7.536 -4.407 -11.254 1.00 93.44 107 LYS A CA 1
ATOM 891 C C . LYS A 1 107 ? -7.173 -3.613 -10.000 1.00 93.44 107 LYS A C 1
ATOM 893 O O . LYS A 1 107 ? -7.716 -3.817 -8.916 1.00 93.44 107 LYS A O 1
ATOM 898 N N . VAL A 1 108 ? -6.267 -2.647 -10.160 1.00 93.94 108 VAL A N 1
ATOM 899 C CA . VAL A 1 108 ? -5.831 -1.767 -9.068 1.00 93.94 108 VAL A CA 1
ATOM 900 C C . VAL A 1 108 ? -6.967 -0.834 -8.647 1.00 93.94 108 VAL A C 1
ATOM 902 O O . VAL A 1 108 ? -7.498 -0.062 -9.449 1.00 93.94 108 VAL A O 1
ATOM 905 N N . LYS A 1 109 ? -7.311 -0.885 -7.361 1.00 94.88 109 LYS A N 1
ATOM 906 C CA . LYS A 1 109 ? -8.324 -0.037 -6.723 1.00 94.88 109 LYS A CA 1
ATOM 907 C C . LYS A 1 109 ? -7.708 1.137 -5.971 1.00 94.88 109 LYS A C 1
ATOM 909 O O . LYS A 1 109 ? -8.348 2.182 -5.892 1.00 94.88 109 LYS A O 1
ATOM 914 N N . TRP A 1 110 ? -6.503 0.961 -5.431 1.00 95.50 110 TRP A N 1
ATOM 915 C CA . TRP A 1 110 ? -5.740 1.956 -4.672 1.00 95.50 110 TRP A CA 1
ATOM 916 C C . TRP A 1 110 ? -4.279 1.510 -4.558 1.00 95.50 110 TRP A C 1
ATOM 918 O O . TRP A 1 110 ? -4.028 0.304 -4.552 1.00 95.50 110 TRP A O 1
ATOM 928 N N . PHE A 1 111 ? -3.329 2.434 -4.435 1.00 94.81 111 PHE A N 1
ATOM 929 C CA . PHE A 1 111 ? -1.941 2.095 -4.125 1.00 94.81 111 PHE A CA 1
ATOM 930 C C . PHE A 1 111 ? -1.219 3.201 -3.348 1.00 94.81 111 PHE A C 1
ATOM 932 O O . PHE A 1 111 ? -1.667 4.349 -3.319 1.00 94.81 111 PHE A O 1
ATOM 939 N N . ILE A 1 112 ? -0.086 2.830 -2.753 1.00 95.19 112 ILE A N 1
ATOM 940 C CA . ILE A 1 112 ? 0.970 3.744 -2.311 1.00 95.19 112 ILE A CA 1
ATOM 941 C C . ILE A 1 112 ? 2.254 3.317 -3.013 1.00 95.19 112 ILE A C 1
ATOM 943 O O . ILE A 1 112 ? 2.605 2.134 -2.949 1.00 95.19 112 ILE A O 1
ATOM 947 N N . ASP A 1 113 ? 2.930 4.251 -3.672 1.00 93.88 113 ASP A N 1
ATOM 948 C CA . ASP A 1 113 ? 4.216 3.990 -4.317 1.00 93.88 113 ASP A CA 1
ATOM 949 C C . ASP A 1 113 ? 5.417 4.277 -3.403 1.00 93.88 113 ASP A C 1
ATOM 951 O O . ASP A 1 113 ? 5.270 4.772 -2.283 1.00 93.88 113 ASP A O 1
ATOM 955 N N . LEU A 1 114 ? 6.615 3.919 -3.865 1.00 89.88 114 LEU A N 1
ATOM 956 C CA . LEU A 1 114 ? 7.853 4.135 -3.106 1.00 89.88 114 LEU A CA 1
ATOM 957 C C . LEU A 1 114 ? 8.277 5.606 -3.025 1.00 89.88 114 LEU A C 1
ATOM 959 O O . LEU A 1 114 ? 9.011 5.960 -2.111 1.00 89.88 114 LEU A O 1
ATOM 963 N N . ASP A 1 115 ? 7.744 6.474 -3.886 1.00 90.69 115 ASP A N 1
ATOM 964 C CA . ASP A 1 115 ? 7.926 7.926 -3.778 1.00 90.69 115 ASP A CA 1
ATOM 965 C C . ASP A 1 115 ? 7.016 8.547 -2.699 1.00 90.69 115 ASP A C 1
ATOM 967 O O . ASP A 1 115 ? 7.071 9.751 -2.434 1.00 90.69 115 ASP A O 1
ATOM 971 N N . GLY A 1 116 ? 6.160 7.735 -2.071 1.00 93.06 116 GLY A N 1
ATOM 972 C CA . GLY A 1 116 ? 5.249 8.163 -1.022 1.00 93.06 116 GLY A CA 1
ATOM 973 C C . GLY A 1 116 ? 3.921 8.724 -1.525 1.00 93.06 116 GLY A C 1
ATOM 974 O O . GLY A 1 116 ? 3.161 9.306 -0.744 1.00 93.06 116 GLY A O 1
ATOM 975 N N . ASN A 1 117 ? 3.605 8.564 -2.811 1.00 94.44 117 ASN A N 1
ATOM 976 C CA . ASN A 1 117 ? 2.342 9.021 -3.370 1.00 94.44 117 ASN A CA 1
ATOM 977 C C . ASN A 1 117 ? 1.238 8.003 -3.084 1.00 94.44 117 ASN A C 1
ATOM 979 O O . ASN A 1 117 ? 1.319 6.834 -3.459 1.00 94.44 117 ASN A O 1
ATOM 983 N N . GLU A 1 118 ? 0.155 8.472 -2.468 1.00 94.94 118 GLU A N 1
ATOM 984 C CA . GLU A 1 118 ? -1.080 7.707 -2.333 1.00 94.94 118 GLU A CA 1
ATOM 985 C C . GLU A 1 118 ? -2.015 8.005 -3.508 1.00 94.94 118 GLU A C 1
ATOM 987 O O . GLU A 1 118 ? -2.328 9.165 -3.804 1.00 94.94 118 GLU A O 1
ATOM 992 N N . SER A 1 119 ? -2.518 6.960 -4.158 1.00 95.06 119 SER A N 1
ATOM 993 C CA . SER A 1 119 ? -3.422 7.113 -5.288 1.00 95.06 119 SER A CA 1
ATOM 994 C C . SER A 1 119 ? -4.831 7.540 -4.866 1.00 95.06 119 SER A C 1
ATOM 996 O O . SER A 1 119 ? -5.330 7.264 -3.771 1.00 95.06 119 SER A O 1
ATOM 998 N N . ASP A 1 120 ? -5.560 8.140 -5.806 1.00 95.00 120 ASP A N 1
ATOM 999 C CA . ASP A 1 120 ? -7.017 8.127 -5.743 1.00 95.00 120 ASP A CA 1
ATOM 1000 C C . ASP A 1 120 ? -7.574 6.719 -6.026 1.00 95.00 120 ASP A C 1
ATOM 1002 O O . ASP A 1 120 ? -6.847 5.806 -6.411 1.00 95.00 120 ASP A O 1
ATOM 1006 N N . CYS A 1 121 ? -8.879 6.532 -5.823 1.00 94.69 121 CYS A N 1
ATOM 1007 C CA . CYS A 1 121 ? -9.534 5.254 -6.105 1.00 94.69 121 CYS A CA 1
ATOM 1008 C C . CYS A 1 121 ? -9.758 5.034 -7.598 1.00 94.69 121 CYS A C 1
ATOM 1010 O O . CYS A 1 121 ? -10.105 5.987 -8.298 1.00 94.69 121 CYS A O 1
ATOM 1012 N N . ASP A 1 122 ? -9.657 3.775 -8.032 1.00 94.75 122 ASP A N 1
ATOM 1013 C CA . ASP A 1 122 ? -9.684 3.385 -9.449 1.00 94.75 122 ASP A CA 1
ATOM 1014 C C . ASP A 1 122 ? -8.702 4.229 -10.291 1.00 94.75 122 ASP A C 1
ATOM 1016 O O . ASP A 1 122 ? -9.119 4.883 -11.258 1.00 94.75 122 ASP A O 1
ATOM 1020 N N . PRO A 1 123 ? -7.409 4.261 -9.907 1.00 94.31 123 PRO A N 1
ATOM 1021 C CA . PRO A 1 123 ? -6.394 4.992 -10.657 1.00 94.31 123 PRO A CA 1
ATOM 1022 C C . PRO A 1 123 ? -6.343 4.497 -12.105 1.00 94.31 123 PRO A C 1
ATOM 1024 O O . PRO A 1 123 ? -6.580 3.321 -12.401 1.00 94.31 123 PRO A O 1
ATOM 1027 N N . LYS A 1 124 ? -6.062 5.412 -13.032 1.00 92.00 124 LYS A N 1
ATOM 1028 C CA . LYS A 1 124 ? -5.875 5.061 -14.440 1.00 92.00 124 LYS A CA 1
ATOM 1029 C C . LYS A 1 124 ? -4.455 4.555 -14.638 1.00 92.00 124 LYS A C 1
ATOM 1031 O O . LYS A 1 124 ? -3.563 4.878 -13.872 1.00 92.00 124 LYS A O 1
ATOM 1036 N N . GLU A 1 125 ? -4.236 3.837 -15.731 1.00 84.12 125 GLU A N 1
ATOM 1037 C CA . GLU A 1 125 ? -2.921 3.278 -16.065 1.00 84.12 125 GLU A CA 1
ATOM 1038 C C . GLU A 1 125 ? -1.801 4.327 -16.079 1.00 84.12 125 GLU A C 1
ATOM 1040 O O . GLU A 1 125 ? -0.727 4.103 -15.544 1.00 84.12 125 GLU A O 1
ATOM 1045 N N . LYS A 1 126 ? -2.092 5.516 -16.609 1.00 84.00 126 LYS A N 1
ATOM 1046 C CA . LYS A 1 126 ? -1.175 6.666 -16.618 1.00 84.00 126 LYS A CA 1
ATOM 1047 C C . LYS A 1 126 ? -0.864 7.265 -15.237 1.00 84.00 126 LYS A C 1
ATOM 1049 O O . LYS A 1 126 ? -0.038 8.162 -15.155 1.00 84.00 126 LYS A O 1
ATOM 1054 N N . ASP A 1 127 ? -1.634 6.890 -14.219 1.00 85.94 127 ASP A N 1
ATOM 1055 C CA . ASP A 1 127 ? -1.454 7.347 -12.844 1.00 85.94 127 ASP A CA 1
ATOM 1056 C C . ASP A 1 127 ? -0.599 6.341 -12.063 1.00 85.94 127 ASP A C 1
ATOM 1058 O O . ASP A 1 127 ? -0.217 6.635 -10.936 1.00 85.94 127 ASP A O 1
ATOM 1062 N N . PHE A 1 128 ? -0.3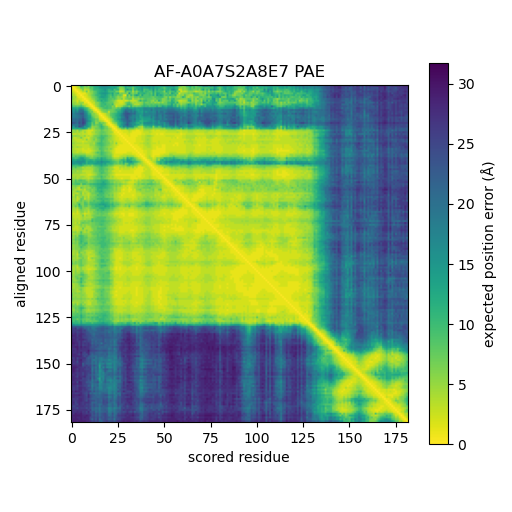20 5.156 -12.624 1.00 84.06 128 PHE A N 1
ATOM 1063 C CA . PHE A 1 128 ? 0.622 4.231 -12.013 1.00 84.06 128 PHE A CA 1
ATOM 1064 C C . PHE A 1 128 ? 2.021 4.837 -12.035 1.00 84.06 128 PHE A C 1
ATOM 1066 O O . PHE A 1 128 ? 2.348 5.540 -12.996 1.00 84.06 128 PHE A O 1
ATOM 1073 N N . PRO A 1 129 ? 2.844 4.557 -11.007 1.00 77.50 129 PRO A N 1
ATOM 1074 C CA . PRO A 1 129 ? 4.241 4.960 -11.032 1.00 77.50 129 PRO A CA 1
ATOM 1075 C C . PRO A 1 129 ? 4.815 4.419 -12.326 1.00 77.50 129 PRO A C 1
ATOM 1077 O O . PRO A 1 129 ? 4.542 3.252 -12.642 1.00 77.50 129 PRO A O 1
ATOM 1080 N N . ASP A 1 130 ? 5.551 5.252 -13.066 1.00 69.44 130 ASP A N 1
ATOM 1081 C CA . ASP A 1 130 ? 6.295 4.787 -14.228 1.00 69.44 130 ASP A CA 1
ATOM 1082 C C . ASP A 1 130 ? 7.045 3.550 -13.760 1.00 69.44 130 ASP A C 1
ATOM 1084 O O . ASP A 1 130 ? 7.905 3.617 -12.879 1.00 69.44 130 ASP A O 1
ATOM 1088 N N . SER A 1 131 ? 6.590 2.385 -14.230 1.00 52.66 131 SER A N 1
ATOM 1089 C CA . SER A 1 131 ? 7.127 1.118 -13.774 1.00 52.66 131 SER A CA 1
ATOM 1090 C C . SER A 1 131 ? 8.634 1.233 -13.916 1.00 52.66 131 SER A C 1
ATOM 1092 O O . SER A 1 131 ? 9.104 1.633 -14.987 1.00 52.66 131 SER A O 1
ATOM 1094 N N . LEU A 1 132 ? 9.391 0.836 -12.899 1.00 43.22 132 LEU A N 1
ATOM 1095 C CA . LEU A 1 132 ? 10.836 0.645 -13.005 1.00 43.22 132 LEU A CA 1
ATOM 1096 C C . LEU A 1 132 ? 11.202 -0.450 -14.038 1.00 43.22 132 LEU A C 1
ATOM 1098 O O . LEU A 1 132 ? 12.280 -1.025 -13.976 1.00 43.22 132 LEU A O 1
ATOM 1102 N N . CYS A 1 133 ? 10.388 -0.682 -15.075 1.00 35.72 133 CYS A N 1
ATOM 1103 C CA . CYS A 1 133 ? 10.848 -1.191 -16.358 1.00 35.72 133 CYS A CA 1
ATOM 1104 C C . CYS A 1 133 ? 12.046 -0.401 -16.920 1.00 35.72 133 CYS A C 1
ATOM 1106 O O . CYS A 1 133 ? 12.728 -0.930 -17.795 1.00 35.72 133 CYS A O 1
ATOM 1108 N N . GLU A 1 134 ? 12.359 0.808 -16.433 1.00 38.41 134 GLU A N 1
ATOM 1109 C CA . GLU A 1 134 ? 13.622 1.478 -16.780 1.00 38.41 134 GLU A CA 1
ATOM 1110 C C . GLU A 1 134 ? 14.845 1.036 -15.949 1.00 38.41 134 GLU A C 1
ATOM 1112 O O . GLU A 1 134 ? 15.971 1.226 -16.414 1.00 38.41 134 GLU A O 1
ATOM 1117 N N . THR A 1 135 ? 14.688 0.379 -14.791 1.00 37.53 135 THR A N 1
ATOM 1118 C CA . THR A 1 135 ? 15.815 0.148 -13.854 1.00 37.53 135 THR A CA 1
ATOM 1119 C C . THR A 1 135 ? 16.103 -1.323 -13.550 1.00 37.53 135 THR A C 1
ATOM 1121 O O . THR A 1 135 ? 16.744 -1.641 -12.558 1.00 37.53 135 THR A O 1
ATOM 1124 N N . VAL A 1 136 ? 15.753 -2.232 -14.463 1.00 36.53 136 VAL A N 1
ATOM 1125 C CA . VAL A 1 136 ? 16.499 -3.503 -14.612 1.00 36.53 136 VAL A CA 1
ATOM 1126 C C . VAL A 1 136 ? 17.344 -3.508 -15.897 1.00 36.53 136 VAL A C 1
ATOM 1128 O O . VAL A 1 136 ? 18.109 -4.431 -16.148 1.00 36.53 136 VAL A O 1
ATOM 1131 N N . MET A 1 137 ? 17.305 -2.439 -16.705 1.00 38.03 137 MET A N 1
ATOM 1132 C CA . MET A 1 137 ? 18.106 -2.350 -17.931 1.00 38.03 137 MET A CA 1
ATOM 1133 C C . MET A 1 137 ? 18.561 -0.931 -18.279 1.00 38.03 137 MET A C 1
ATOM 1135 O O . MET A 1 137 ? 18.364 -0.455 -19.398 1.00 38.03 137 MET A O 1
ATOM 1139 N N . ARG A 1 138 ? 19.291 -0.270 -17.378 1.00 37.28 138 ARG A N 1
ATOM 1140 C CA . ARG A 1 138 ? 20.292 0.687 -17.862 1.00 37.28 138 ARG A CA 1
ATOM 1141 C C . ARG A 1 138 ? 21.522 -0.102 -18.284 1.00 37.28 138 ARG A C 1
ATOM 1143 O O . ARG A 1 138 ? 22.409 -0.377 -17.483 1.00 37.28 1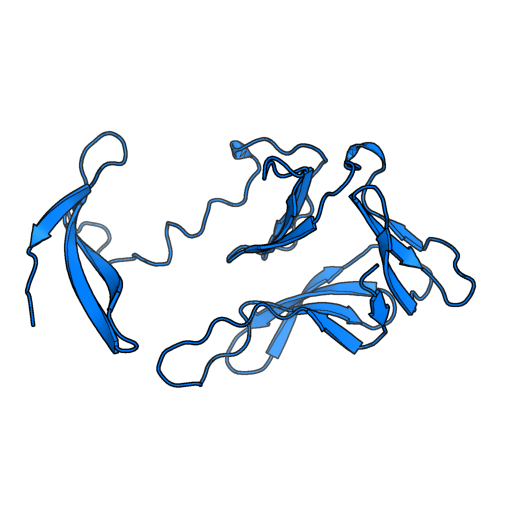38 ARG A O 1
ATOM 1150 N N . SER A 1 139 ? 21.576 -0.450 -19.571 1.00 39.34 139 SER A N 1
ATOM 1151 C CA . SER A 1 139 ? 22.880 -0.572 -20.223 1.00 39.34 139 SER A CA 1
ATOM 1152 C C . SER A 1 139 ? 23.656 0.711 -19.884 1.00 39.34 139 SER A C 1
ATOM 1154 O O . SER A 1 139 ? 23.081 1.791 -20.030 1.00 39.34 139 SER A O 1
ATOM 1156 N N . PRO A 1 140 ? 24.913 0.654 -19.413 1.00 46.78 140 PRO A N 1
ATOM 1157 C CA . PRO A 1 140 ? 25.691 1.840 -19.026 1.00 46.78 140 PRO A CA 1
ATOM 1158 C C . PRO A 1 140 ? 26.020 2.792 -20.197 1.00 46.78 140 PRO A C 1
ATOM 1160 O O . PRO A 1 140 ? 26.859 3.680 -20.066 1.00 46.78 140 PRO A O 1
ATOM 1163 N N . TYR A 1 141 ? 25.368 2.620 -21.345 1.00 46.19 141 TYR A N 1
ATOM 1164 C CA . TYR A 1 141 ? 25.573 3.362 -22.573 1.00 46.19 141 TYR A CA 1
ATOM 1165 C C . TYR A 1 141 ? 24.210 3.862 -23.072 1.00 46.19 141 TYR A C 1
ATOM 1167 O O . TYR A 1 141 ? 23.431 3.089 -23.628 1.00 46.19 141 TYR A O 1
ATOM 1175 N N . GLU A 1 142 ? 23.925 5.155 -22.879 1.00 46.72 142 GLU A N 1
ATOM 1176 C CA . GLU A 1 142 ? 22.653 5.808 -23.255 1.00 46.72 142 GLU A CA 1
ATOM 1177 C C . GLU A 1 142 ? 22.349 5.759 -24.771 1.00 46.72 142 GLU A C 1
ATOM 1179 O O . GLU A 1 142 ? 21.209 5.973 -25.174 1.00 46.72 142 GLU A O 1
ATOM 1184 N N . ASP A 1 143 ? 23.326 5.365 -25.598 1.00 51.66 143 ASP A N 1
ATOM 1185 C CA . ASP A 1 143 ? 23.204 5.228 -27.057 1.00 51.66 143 ASP A CA 1
ATOM 1186 C C . ASP A 1 143 ? 23.310 3.775 -27.561 1.00 51.66 143 ASP A C 1
ATOM 1188 O O . ASP A 1 143 ? 23.457 3.532 -28.764 1.00 51.66 143 ASP A O 1
ATOM 1192 N N . ALA A 1 144 ? 23.287 2.775 -26.674 1.00 53.50 144 ALA A N 1
ATOM 1193 C CA . ALA A 1 144 ? 23.401 1.391 -27.115 1.00 53.50 144 ALA A CA 1
ATOM 1194 C C . ALA A 1 144 ? 22.111 0.939 -27.819 1.00 53.50 144 ALA A C 1
ATOM 1196 O O . ALA A 1 144 ? 21.055 0.794 -27.208 1.00 53.50 144 ALA A O 1
ATOM 1197 N N . GLU A 1 145 ? 22.206 0.645 -29.121 1.00 59.69 145 GLU A N 1
ATOM 1198 C CA . GLU A 1 145 ? 21.121 -0.000 -29.876 1.00 59.69 145 GLU A CA 1
ATOM 1199 C C . GLU A 1 145 ? 20.773 -1.402 -29.329 1.00 59.69 145 GLU A C 1
ATOM 1201 O O . GLU A 1 145 ? 19.754 -1.977 -29.717 1.00 59.69 145 GLU A O 1
ATOM 1206 N N . GLU A 1 146 ? 21.603 -1.948 -28.436 1.00 56.19 146 GLU A N 1
ATOM 1207 C CA . GLU A 1 146 ? 21.465 -3.267 -27.830 1.00 56.19 146 GLU A CA 1
ATOM 1208 C C . GLU A 1 146 ? 21.551 -3.194 -26.296 1.00 56.19 146 GLU A C 1
ATOM 1210 O O . GLU A 1 146 ? 22.470 -2.599 -25.736 1.00 56.19 146 GLU A O 1
ATOM 1215 N N . CYS A 1 147 ? 20.603 -3.840 -25.620 1.00 51.41 147 CYS A N 1
ATOM 1216 C CA . CYS A 1 147 ? 20.567 -4.024 -24.171 1.00 51.41 147 CYS A CA 1
ATOM 1217 C C . CYS A 1 147 ? 20.776 -5.504 -23.831 1.00 51.41 147 CYS A C 1
ATOM 1219 O O . CYS A 1 147 ? 20.435 -6.381 -24.624 1.00 51.41 147 CYS A O 1
ATOM 1221 N N . GLN A 1 148 ? 21.303 -5.795 -22.645 1.00 57.53 148 GLN A N 1
ATOM 1222 C CA . GLN A 1 148 ? 21.391 -7.160 -22.130 1.00 57.53 148 GLN A CA 1
ATOM 1223 C C . GLN A 1 148 ? 20.227 -7.408 -21.164 1.00 57.53 148 GLN A C 1
ATOM 1225 O O . GLN A 1 148 ? 20.085 -6.682 -20.186 1.00 57.53 148 GLN A O 1
ATOM 1230 N N . ILE A 1 149 ? 19.401 -8.417 -21.452 1.00 57.78 149 ILE A N 1
ATOM 1231 C CA . ILE A 1 149 ? 18.373 -8.937 -20.544 1.00 57.78 149 ILE A CA 1
ATOM 1232 C C . ILE A 1 149 ? 18.942 -10.170 -19.857 1.00 57.78 149 ILE A C 1
ATOM 1234 O O . ILE A 1 149 ? 19.322 -11.127 -20.532 1.00 57.78 149 ILE A O 1
ATOM 1238 N N . LEU A 1 150 ? 18.926 -10.183 -18.530 1.00 51.28 150 LEU A N 1
ATOM 1239 C CA . LEU A 1 150 ? 19.069 -11.411 -17.760 1.00 51.28 150 LEU A CA 1
ATOM 1240 C C . LEU A 1 150 ? 17.675 -12.013 -17.561 1.00 51.28 150 LEU A C 1
ATOM 1242 O O . LEU A 1 150 ? 16.796 -11.347 -17.018 1.00 51.28 150 LEU A O 1
ATOM 1246 N N . ALA A 1 151 ? 17.454 -13.252 -18.004 1.00 50.78 151 ALA A N 1
ATOM 1247 C CA . ALA A 1 151 ? 16.261 -14.000 -17.617 1.00 50.78 151 ALA A CA 1
ATOM 1248 C C . ALA A 1 151 ? 16.649 -15.285 -16.889 1.00 50.78 151 ALA A C 1
ATOM 1250 O O . ALA A 1 151 ? 17.612 -15.963 -17.248 1.00 50.78 151 ALA A O 1
ATOM 1251 N N . LEU A 1 152 ? 15.864 -15.626 -15.872 1.00 48.44 152 LEU A N 1
ATOM 1252 C CA . LEU A 1 152 ? 16.053 -16.830 -15.077 1.00 48.44 152 LEU A CA 1
ATOM 1253 C C . LEU A 1 152 ? 15.137 -17.931 -15.615 1.00 48.44 152 LEU A C 1
ATOM 1255 O O . LEU A 1 152 ? 13.911 -17.816 -15.560 1.00 48.44 152 LEU A O 1
ATOM 1259 N N . GLN A 1 153 ? 15.728 -19.006 -16.140 1.00 43.09 153 GLN A N 1
ATOM 1260 C CA . GLN A 1 153 ? 14.986 -20.201 -16.538 1.00 43.09 153 GLN A CA 1
ATOM 1261 C C . GLN A 1 153 ? 15.014 -21.213 -15.388 1.00 43.09 153 GLN A C 1
ATOM 1263 O O . GLN A 1 153 ? 16.072 -21.722 -15.018 1.00 43.09 153 GLN A O 1
ATOM 1268 N N . HIS A 1 154 ? 13.841 -21.505 -14.824 1.00 39.91 154 HIS A N 1
ATOM 1269 C CA . HIS A 1 154 ? 13.692 -22.470 -13.736 1.00 39.91 154 HIS A CA 1
ATOM 1270 C C . HIS A 1 154 ? 13.435 -23.882 -14.286 1.00 39.91 154 HIS A C 1
ATOM 1272 O O . HIS A 1 154 ? 12.341 -24.173 -14.776 1.00 39.91 154 HIS A O 1
ATOM 1278 N N . GLU A 1 155 ? 14.417 -24.780 -14.156 1.00 49.34 155 GLU A N 1
ATOM 1279 C CA . GLU A 1 155 ? 14.265 -26.205 -14.475 1.00 49.34 155 GLU A CA 1
ATOM 1280 C C . GLU A 1 155 ? 14.854 -27.084 -13.361 1.00 49.34 155 GLU A C 1
ATOM 1282 O O . GLU A 1 155 ? 16.035 -27.011 -13.036 1.00 49.34 155 GLU A O 1
ATOM 1287 N N . ASN A 1 156 ? 14.032 -27.976 -12.794 1.00 45.16 156 ASN A N 1
ATOM 1288 C CA . ASN A 1 156 ? 14.454 -29.005 -11.831 1.00 45.16 156 ASN A CA 1
ATOM 1289 C C . ASN A 1 156 ? 15.249 -28.480 -10.619 1.00 45.16 156 ASN A C 1
ATOM 1291 O O . ASN A 1 156 ? 16.259 -29.076 -10.251 1.00 45.16 156 ASN A O 1
ATOM 1295 N N . LEU A 1 157 ? 14.780 -27.398 -9.983 1.00 45.25 157 LEU A N 1
ATOM 1296 C CA . LEU A 1 157 ? 15.418 -26.765 -8.813 1.00 45.25 157 LEU A CA 1
ATOM 1297 C C . LEU A 1 157 ? 16.794 -26.135 -9.097 1.00 45.25 157 LEU A C 1
ATOM 1299 O O . LEU A 1 157 ? 17.432 -25.647 -8.167 1.00 45.25 157 LEU A O 1
ATOM 1303 N N . ASN A 1 158 ? 17.229 -26.112 -10.359 1.00 38.75 158 ASN A N 1
ATOM 1304 C CA . ASN A 1 158 ? 18.379 -25.343 -10.807 1.00 38.75 158 ASN A CA 1
ATOM 1305 C C . ASN A 1 158 ? 17.880 -24.101 -11.549 1.00 38.75 158 ASN A C 1
ATOM 1307 O O . ASN A 1 158 ? 16.943 -24.170 -12.353 1.00 38.75 158 ASN A O 1
ATOM 1311 N N . TYR A 1 159 ? 18.521 -22.969 -11.283 1.00 47.78 159 TYR A N 1
ATOM 1312 C CA . TYR A 1 159 ? 18.317 -21.759 -12.062 1.00 47.78 159 TYR A CA 1
ATOM 1313 C C . TYR A 1 159 ? 19.440 -21.666 -13.081 1.00 47.78 159 TYR A C 1
ATOM 1315 O O . TYR A 1 159 ? 20.616 -21.637 -12.718 1.00 47.78 159 TYR A O 1
ATOM 1323 N N . ASN A 1 160 ? 19.063 -21.644 -14.356 1.00 54.47 160 ASN A N 1
ATOM 1324 C CA . ASN A 1 160 ? 19.987 -21.292 -15.419 1.00 54.47 160 ASN A CA 1
ATOM 1325 C C . ASN A 1 160 ? 19.796 -19.808 -15.717 1.00 54.47 160 ASN A C 1
ATOM 1327 O O . ASN A 1 160 ? 18.699 -19.371 -16.083 1.00 54.47 160 ASN A O 1
ATOM 1331 N N . GLU A 1 161 ? 20.866 -19.043 -15.547 1.00 51.94 161 GLU A N 1
ATOM 1332 C CA . GLU A 1 161 ? 20.935 -17.675 -16.033 1.00 51.94 161 GLU A CA 1
ATOM 1333 C C . GLU A 1 161 ? 21.067 -17.703 -17.550 1.00 51.94 161 GLU A C 1
ATOM 1335 O O . GLU A 1 161 ? 22.029 -18.247 -18.096 1.00 51.94 161 GLU A O 1
ATOM 1340 N N . VAL A 1 162 ? 20.096 -17.113 -18.240 1.00 59.06 162 VAL A N 1
ATOM 1341 C CA . VAL A 1 162 ? 20.181 -16.923 -19.682 1.00 59.06 162 VAL A CA 1
ATOM 1342 C C . VAL A 1 162 ? 20.330 -15.437 -19.948 1.00 59.06 162 VAL A C 1
ATOM 1344 O O . VAL A 1 162 ? 19.436 -14.634 -19.678 1.00 59.06 162 VAL A O 1
ATOM 1347 N N . ASN A 1 163 ? 21.495 -15.081 -20.475 1.00 58.78 163 ASN A N 1
ATOM 1348 C CA . ASN A 1 163 ? 21.785 -13.735 -20.926 1.00 58.78 163 ASN A CA 1
ATOM 1349 C C . ASN A 1 163 ? 21.330 -13.596 -22.378 1.00 58.78 163 ASN A C 1
ATOM 1351 O O . ASN A 1 163 ? 21.837 -14.276 -23.269 1.00 58.78 163 ASN A O 1
ATOM 1355 N N . PHE A 1 164 ? 20.385 -12.696 -22.618 1.00 65.88 164 PHE A N 1
ATOM 1356 C CA . PHE A 1 164 ? 19.952 -12.327 -23.957 1.00 65.88 164 PHE A CA 1
ATOM 1357 C C . PHE A 1 164 ? 20.527 -10.969 -24.300 1.00 65.88 164 PHE A C 1
ATOM 1359 O O . PHE A 1 164 ? 20.376 -10.013 -23.539 1.00 65.88 164 PHE A O 1
ATOM 1366 N N . ARG A 1 165 ? 21.107 -10.840 -25.489 1.00 71.00 165 ARG A N 1
ATOM 1367 C CA . ARG A 1 165 ? 21.254 -9.516 -26.094 1.00 71.00 165 ARG A CA 1
ATOM 1368 C C . ARG A 1 165 ? 19.979 -9.204 -26.845 1.00 71.00 165 ARG A C 1
ATOM 1370 O O . ARG A 1 165 ? 19.476 -10.044 -27.594 1.00 71.00 165 ARG A O 1
ATOM 1377 N N . VAL A 1 166 ? 19.435 -8.015 -26.626 1.00 69.00 166 VAL A N 1
ATOM 1378 C CA . VAL A 1 166 ? 18.240 -7.552 -27.310 1.00 69.00 166 VAL A CA 1
ATOM 1379 C C . VAL A 1 166 ? 18.448 -6.202 -27.963 1.00 69.00 166 VAL A C 1
ATOM 1381 O O . VAL A 1 166 ? 18.948 -5.269 -27.353 1.00 69.00 166 VAL A O 1
AT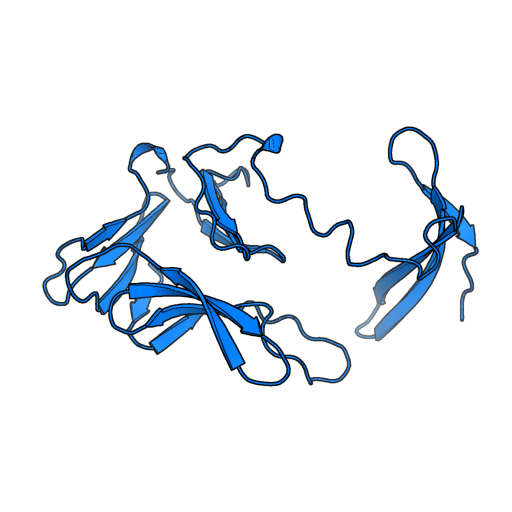OM 1384 N N . LYS A 1 167 ? 17.993 -6.068 -29.203 1.00 77.94 167 LYS A N 1
ATOM 1385 C CA . LYS A 1 167 ? 17.964 -4.806 -29.936 1.00 77.94 167 LYS A CA 1
ATOM 1386 C C . LYS A 1 167 ? 16.570 -4.199 -29.885 1.00 77.94 167 LYS A C 1
ATOM 1388 O O . LYS A 1 167 ? 15.585 -4.873 -30.211 1.00 77.94 167 LYS A O 1
ATOM 1393 N N . LYS A 1 168 ? 16.465 -2.927 -29.498 1.00 64.12 168 LYS A N 1
ATOM 1394 C CA . LYS A 1 168 ? 15.179 -2.216 -29.456 1.00 64.12 168 LYS A CA 1
ATOM 1395 C C . LYS A 1 168 ? 14.607 -2.090 -30.874 1.00 64.12 168 LYS A C 1
ATOM 1397 O O . LYS A 1 168 ? 15.303 -1.687 -31.806 1.00 64.12 168 LYS A O 1
ATOM 1402 N N . LYS A 1 169 ? 13.329 -2.429 -31.051 1.00 74.44 169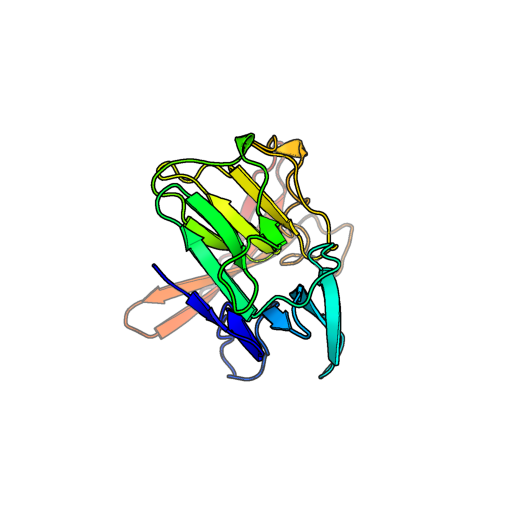 LYS A N 1
ATOM 1403 C CA . LYS A 1 169 ? 12.552 -2.146 -32.267 1.00 74.44 169 LYS A CA 1
ATOM 1404 C C . LYS A 1 169 ? 11.554 -1.019 -32.004 1.00 74.44 169 LYS A C 1
ATOM 1406 O O . LYS A 1 169 ? 11.187 -0.729 -30.866 1.00 74.44 169 LYS A O 1
ATOM 1411 N N . ASN A 1 170 ? 11.049 -0.426 -33.083 1.00 65.62 170 ASN A N 1
ATOM 1412 C CA . ASN A 1 170 ? 9.912 0.491 -33.013 1.00 65.62 170 ASN A CA 1
ATOM 1413 C C . ASN A 1 170 ? 8.695 -0.206 -32.369 1.00 65.62 170 ASN A C 1
ATOM 1415 O O . ASN A 1 170 ? 8.502 -1.413 -32.540 1.00 65.62 170 ASN A O 1
ATOM 1419 N N . ASN A 1 171 ? 7.857 0.569 -31.675 1.00 57.38 171 ASN A N 1
ATOM 1420 C CA . ASN A 1 171 ? 6.617 0.126 -31.017 1.00 57.38 171 ASN A CA 1
ATOM 1421 C C . ASN A 1 171 ? 6.815 -0.755 -29.765 1.00 57.38 171 ASN A C 1
ATOM 1423 O O . ASN A 1 171 ? 6.014 -1.656 -29.524 1.00 57.38 171 ASN A O 1
ATOM 1427 N N . GLY A 1 172 ? 7.883 -0.528 -28.990 1.00 61.50 172 GLY A N 1
ATOM 1428 C CA . GLY A 1 172 ? 8.086 -1.183 -27.686 1.00 61.50 172 GLY A CA 1
ATOM 1429 C C . GLY A 1 172 ? 8.432 -2.674 -27.754 1.00 61.50 172 GLY A C 1
ATOM 1430 O O . GLY A 1 172 ? 8.310 -3.382 -26.762 1.00 61.50 172 GLY A O 1
ATOM 1431 N N . LYS A 1 173 ? 8.839 -3.176 -28.926 1.00 61.19 173 LYS A N 1
ATOM 1432 C CA . LYS A 1 173 ? 9.258 -4.572 -29.114 1.00 61.19 173 LYS A CA 1
ATOM 1433 C C . LYS A 1 173 ? 10.778 -4.688 -29.090 1.00 61.19 173 LYS A C 1
ATOM 1435 O O . LYS A 1 173 ? 11.479 -3.754 -29.466 1.00 61.19 173 LYS A O 1
ATOM 1440 N N . PHE A 1 174 ? 11.275 -5.870 -28.750 1.00 75.38 174 PHE A N 1
ATOM 1441 C CA . PHE A 1 174 ? 12.702 -6.184 -28.733 1.00 75.38 174 PHE A CA 1
ATOM 1442 C C . PHE A 1 174 ? 13.009 -7.347 -29.686 1.00 75.38 174 PHE A C 1
ATOM 1444 O O . PHE A 1 174 ? 12.173 -8.230 -29.894 1.00 75.38 174 PHE A O 1
ATOM 1451 N N . LEU A 1 175 ? 14.182 -7.326 -30.319 1.00 74.38 175 LEU A N 1
ATOM 1452 C CA . LEU A 1 175 ? 14.729 -8.441 -31.092 1.00 74.38 175 LEU A CA 1
ATOM 1453 C C . LEU A 1 175 ? 15.809 -9.122 -30.269 1.00 74.38 175 LEU A C 1
ATOM 1455 O O . LEU A 1 175 ? 16.799 -8.470 -29.980 1.00 74.38 175 LEU A O 1
ATOM 1459 N N . VAL A 1 176 ? 15.673 -10.407 -29.959 1.00 74.62 176 VAL A N 1
ATOM 1460 C CA . VAL A 1 176 ? 16.789 -11.180 -29.396 1.00 74.62 176 VAL A CA 1
ATOM 1461 C C . VAL A 1 176 ? 17.853 -11.349 -30.483 1.00 74.62 176 VAL A C 1
ATOM 1463 O O . VAL A 1 176 ? 17.558 -11.901 -31.545 1.00 74.62 176 VAL A O 1
ATOM 1466 N N . THR A 1 177 ? 19.046 -10.801 -30.256 1.00 75.00 177 THR A N 1
ATOM 1467 C CA . THR A 1 177 ? 20.167 -10.798 -31.208 1.0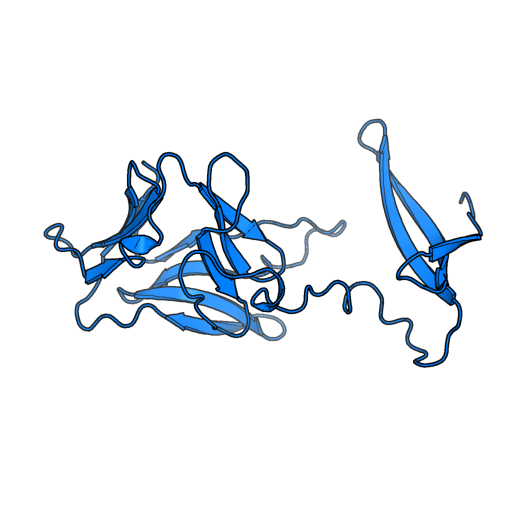0 75.00 177 THR A CA 1
ATOM 1468 C C . THR A 1 177 ? 21.224 -11.842 -30.882 1.00 75.00 177 THR A C 1
ATOM 1470 O O . THR A 1 177 ? 21.937 -12.251 -31.795 1.00 75.00 177 THR A O 1
ATOM 1473 N N . ASP A 1 178 ? 21.285 -12.315 -29.635 1.00 71.44 178 ASP A N 1
ATOM 1474 C CA . ASP A 1 178 ? 22.200 -13.378 -29.227 1.00 71.44 178 ASP A CA 1
ATOM 1475 C C . ASP A 1 178 ? 21.621 -14.212 -28.077 1.00 71.44 178 ASP A C 1
ATOM 1477 O O . ASP A 1 178 ?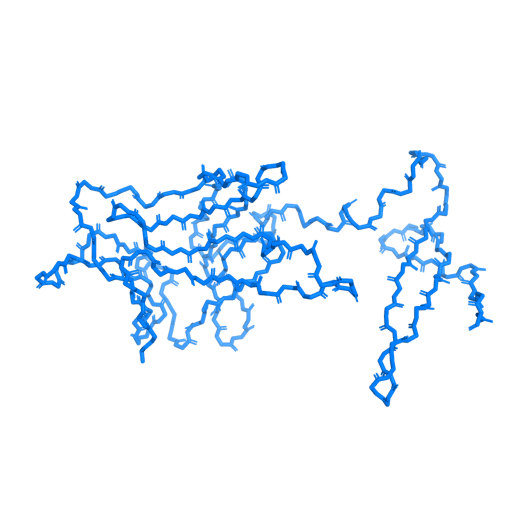 20.985 -13.671 -27.165 1.00 71.44 178 ASP A O 1
ATOM 1481 N N . THR A 1 179 ? 21.843 -15.523 -28.137 1.00 56.66 179 THR A N 1
ATOM 1482 C CA . THR A 1 179 ? 21.520 -16.479 -27.072 1.00 56.66 179 THR A CA 1
ATOM 1483 C C . THR A 1 179 ? 22.762 -17.317 -26.829 1.00 56.66 179 THR A C 1
ATOM 1485 O O . THR A 1 179 ? 22.857 -18.451 -27.312 1.00 56.66 179 THR A O 1
ATOM 1488 N N . ASP A 1 180 ? 23.731 -16.762 -26.112 1.00 54.25 180 ASP A N 1
ATOM 1489 C CA . ASP A 1 180 ? 24.841 -17.570 -25.634 1.00 54.25 180 ASP A CA 1
ATOM 1490 C C . ASP A 1 180 ? 24.284 -18.570 -24.614 1.00 54.25 180 ASP A C 1
ATOM 1492 O O . ASP A 1 180 ? 23.891 -18.220 -23.500 1.00 54.25 180 ASP A O 1
ATOM 1496 N N . LYS A 1 181 ? 24.195 -19.838 -25.026 1.00 48.22 181 LYS A N 1
ATOM 1497 C CA . LYS A 1 181 ? 24.015 -20.957 -24.102 1.00 48.22 181 LYS A CA 1
ATOM 1498 C C . LYS A 1 181 ? 25.380 -21.249 -23.491 1.00 48.22 181 LYS A C 1
ATOM 1500 O O . LYS A 1 181 ? 26.180 -21.941 -24.123 1.00 48.22 181 LYS A O 1
ATOM 1505 N N . TYR A 1 182 ? 25.643 -20.690 -22.316 1.00 48.69 182 TYR A N 1
ATOM 1506 C CA . TYR A 1 182 ? 26.742 -21.141 -21.464 1.00 48.69 182 TYR A CA 1
ATOM 1507 C C . TYR A 1 182 ? 26.344 -22.402 -20.695 1.00 48.69 182 TYR A C 1
ATOM 1509 O O . TYR A 1 182 ? 25.154 -22.514 -20.320 1.00 48.69 182 TYR A O 1
#

Nearest PDB structures (foldseek):
  8f5p-assembly1_B  TM=3.071E-01  e=1.476E-01  Leishmania tarentolae
  5a4o-assembly1_B  TM=6.312E-01  e=7.419E+00  Burkholderia pseudomallei K96243
  4bg7-assembly1_B  TM=5.203E-01  e=9.142E+00  Tequintavirus T5
  4z32-assembly6_F  TM=2.223E-01  e=5.170E-01  Homo sapiens
  6e2q-assembly2_B  TM=2.029E-01  e=2.010E+00  Homo sapiens

Solvent-accessible surface area (backbone atoms only — not comparable to full-atom values): 10781 Å² total; per-residue (Å²): 123,65,75,40,38,72,78,32,64,54,55,59,79,65,84,57,100,81,79,78,70,77,43,76,35,39,39,32,30,51,93,34,25,46,35,34,27,38,64,49,85,95,84,45,71,44,79,42,34,66,54,94,50,93,65,65,32,46,37,40,34,50,42,98,39,29,37,50,36,31,16,28,93,86,66,49,75,63,45,56,64,59,77,86,36,47,36,64,72,30,46,83,44,77,52,102,62,32,46,32,33,24,35,82,85,69,47,59,22,34,40,36,37,69,87,33,50,70,55,58,57,59,56,53,81,90,70,48,74,81,64,64,80,62,74,81,56,70,51,98,48,98,81,55,68,55,40,66,45,80,43,78,48,83,54,94,97,42,76,46,82,39,52,31,35,29,31,75,44,84,90,88,41,71,40,80,75,43,74,66,84,126